Protein AF-A0A2X1UMA1-F1 (afdb_monomer)

Organism: NCBI:txid90245

Mean predicted aligned error: 5.53 Å

Structure (mmCIF, N/CA/C/O backbone):
data_AF-A0A2X1UMA1-F1
#
_entry.id   AF-A0A2X1UMA1-F1
#
loop_
_atom_site.group_PDB
_atom_site.id
_atom_site.type_symbol
_atom_site.label_atom_id
_atom_site.label_alt_id
_atom_site.label_comp_id
_atom_site.label_asym_id
_atom_site.label_entity_id
_atom_site.label_seq_id
_atom_site.pdbx_PDB_ins_code
_atom_site.Cartn_x
_atom_site.Cartn_y
_atom_site.Cartn_z
_atom_site.occupancy
_atom_site.B_iso_or_equiv
_atom_site.auth_seq_id
_atom_site.auth_comp_id
_atom_site.auth_asym_id
_atom_site.auth_atom_id
_atom_site.pdbx_PDB_model_num
ATOM 1 N N . MET A 1 1 ? -6.333 15.659 4.968 1.00 74.44 1 MET A N 1
ATOM 2 C CA . MET A 1 1 ? -5.662 15.404 6.262 1.00 74.44 1 MET A CA 1
ATOM 3 C C . MET A 1 1 ? -6.102 14.029 6.758 1.00 74.44 1 MET A C 1
ATOM 5 O O . MET A 1 1 ? -7.254 13.678 6.534 1.00 74.44 1 MET A O 1
ATOM 9 N N . GLN A 1 2 ? -5.210 13.233 7.354 1.00 89.38 2 GLN A N 1
ATOM 10 C CA . GLN A 1 2 ? -5.556 11.915 7.909 1.00 89.38 2 GLN A CA 1
ATOM 11 C C . GLN A 1 2 ? -6.101 12.115 9.327 1.00 89.38 2 GLN A C 1
ATOM 13 O O . GLN A 1 2 ? -5.318 12.422 10.225 1.00 89.38 2 GLN A O 1
ATOM 18 N N . THR A 1 3 ? -7.418 12.012 9.514 1.00 96.19 3 THR A N 1
ATOM 19 C CA . THR A 1 3 ? -8.074 12.211 10.825 1.00 96.19 3 THR A CA 1
ATOM 20 C C . THR A 1 3 ? -8.758 10.946 11.332 1.00 96.19 3 THR A C 1
ATOM 22 O O . THR A 1 3 ? -8.831 10.731 12.538 1.00 96.19 3 THR A O 1
ATOM 25 N N . HIS A 1 4 ? -9.193 10.085 10.415 1.00 98.25 4 HIS A N 1
ATOM 26 C CA . HIS A 1 4 ? -9.912 8.856 10.708 1.00 98.25 4 HIS A CA 1
ATOM 27 C C . HIS A 1 4 ? -9.262 7.663 10.014 1.00 98.25 4 HIS A C 1
ATOM 29 O O . HIS A 1 4 ? -8.416 7.815 9.124 1.00 98.25 4 HIS A O 1
ATOM 35 N N . TYR A 1 5 ? -9.690 6.468 10.409 1.00 98.56 5 TYR A N 1
ATOM 36 C CA . TYR A 1 5 ? -9.342 5.228 9.743 1.00 98.56 5 TYR A CA 1
ATOM 37 C C . TYR A 1 5 ? -10.480 4.205 9.767 1.00 98.56 5 TYR A C 1
ATOM 39 O O . TYR A 1 5 ? -11.350 4.246 10.632 1.00 98.56 5 TYR A O 1
ATOM 47 N N . PHE A 1 6 ? -10.435 3.248 8.845 1.00 98.44 6 PHE A N 1
ATOM 48 C CA . PHE A 1 6 ? -11.096 1.950 9.000 1.00 98.44 6 PHE A CA 1
ATOM 49 C C . PHE A 1 6 ? -10.118 0.833 8.628 1.00 98.44 6 PHE A C 1
ATOM 51 O O . PHE A 1 6 ? -9.078 1.075 8.007 1.00 98.44 6 PHE A O 1
ATOM 58 N N . GLU A 1 7 ? -10.446 -0.397 9.004 1.00 98.12 7 GLU A N 1
ATOM 59 C CA . GLU A 1 7 ? -9.683 -1.593 8.662 1.00 98.12 7 GLU A CA 1
ATOM 60 C C . GLU A 1 7 ? -10.485 -2.513 7.748 1.00 98.12 7 GLU A C 1
ATOM 62 O O . GLU A 1 7 ? -11.671 -2.742 7.969 1.00 98.12 7 GLU A O 1
ATOM 67 N N . ILE A 1 8 ? -9.806 -3.082 6.760 1.00 97.81 8 ILE A N 1
ATOM 68 C CA . ILE A 1 8 ? -10.260 -4.238 5.995 1.00 97.81 8 ILE A CA 1
ATOM 69 C C . ILE A 1 8 ? -9.515 -5.444 6.551 1.00 97.81 8 ILE A C 1
ATOM 71 O O . ILE A 1 8 ? -8.281 -5.450 6.581 1.00 97.81 8 ILE A O 1
ATOM 75 N N . LYS A 1 9 ? -10.255 -6.452 7.005 1.00 96.69 9 LYS A N 1
ATOM 76 C CA . LYS A 1 9 ? -9.715 -7.681 7.588 1.00 96.69 9 LYS A CA 1
ATOM 77 C C . LYS A 1 9 ? -10.105 -8.863 6.719 1.00 96.69 9 LYS A C 1
ATOM 79 O O . LYS A 1 9 ? -11.287 -9.077 6.475 1.00 96.69 9 LYS A O 1
ATOM 84 N N . ALA A 1 10 ? -9.118 -9.627 6.273 1.00 93.50 10 ALA A N 1
ATOM 85 C CA . ALA A 1 10 ? -9.348 -10.872 5.564 1.00 93.50 10 ALA A CA 1
ATOM 86 C C . ALA A 1 10 ? -10.126 -11.846 6.453 1.00 93.50 10 ALA A C 1
ATOM 88 O O . ALA A 1 10 ? -9.734 -12.072 7.601 1.00 93.50 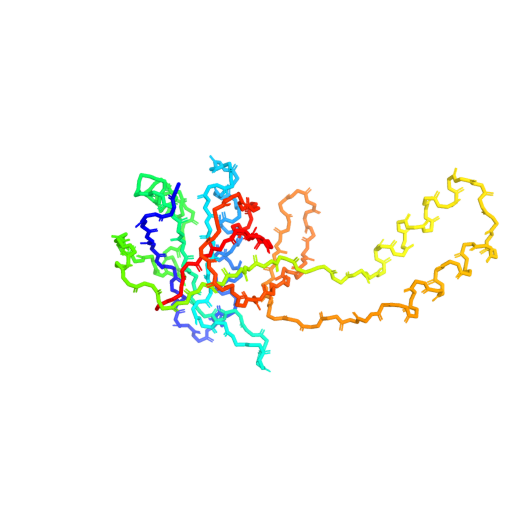10 ALA A O 1
ATOM 89 N N . ILE A 1 11 ? -11.199 -12.430 5.919 1.00 87.19 11 ILE A N 1
ATOM 90 C CA . ILE A 1 11 ? -11.897 -13.528 6.586 1.00 87.19 11 ILE A CA 1
ATOM 91 C C . ILE A 1 11 ? -11.028 -14.781 6.406 1.00 87.19 11 ILE A C 1
ATOM 93 O O . ILE A 1 11 ? -10.686 -15.114 5.270 1.00 87.19 11 ILE A O 1
ATOM 97 N N . PRO A 1 12 ? -10.599 -15.461 7.486 1.00 75.75 12 PRO A N 1
ATOM 98 C CA . PRO A 1 12 ? -9.899 -16.731 7.356 1.00 75.75 12 PRO A CA 1
ATOM 99 C C . PRO A 1 12 ? -10.814 -17.757 6.681 1.00 75.75 12 PRO A C 1
ATOM 101 O O . PRO A 1 12 ? -11.904 -18.026 7.179 1.00 75.75 12 PRO A O 1
ATOM 104 N N . HIS A 1 13 ? -10.367 -18.324 5.564 1.00 75.56 13 HIS A N 1
ATOM 105 C CA . HIS A 1 13 ? -11.071 -19.380 4.844 1.00 75.56 13 HIS A CA 1
ATOM 106 C C . HIS A 1 13 ? -10.075 -20.493 4.505 1.00 75.56 13 HIS A C 1
ATOM 108 O O . HIS A 1 13 ? -8.916 -20.201 4.205 1.00 75.56 13 HIS A O 1
ATOM 114 N N . GLU A 1 14 ? -10.503 -21.756 4.542 1.00 74.50 14 GLU A N 1
ATOM 115 C CA . GLU A 1 14 ? -9.620 -22.894 4.234 1.00 74.50 14 GLU A CA 1
ATOM 116 C C . GLU A 1 14 ? -9.146 -22.864 2.773 1.00 74.50 14 GLU A C 1
ATOM 118 O O . GLU A 1 14 ? -7.984 -23.132 2.478 1.00 74.50 14 GLU A O 1
ATOM 123 N N . GLU A 1 15 ? -10.032 -22.454 1.865 1.00 78.94 15 GLU A N 1
ATOM 124 C CA . GLU A 1 15 ? -9.756 -22.402 0.424 1.00 78.94 15 GLU A CA 1
ATOM 125 C C . GLU A 1 15 ? -9.033 -21.125 -0.035 1.00 78.94 15 GLU A C 1
ATOM 127 O O . GLU A 1 15 ? -8.424 -21.112 -1.108 1.00 78.94 15 GLU A O 1
ATOM 132 N N . LEU A 1 16 ? -9.084 -20.040 0.752 1.00 81.44 16 LEU A N 1
ATOM 133 C CA . LEU A 1 16 ? -8.563 -18.735 0.344 1.00 81.44 16 LEU A CA 1
ATOM 134 C C . LEU A 1 16 ? -7.565 -18.182 1.373 1.00 81.44 16 LEU A C 1
ATOM 136 O O . LEU A 1 16 ? -7.962 -17.677 2.426 1.00 81.44 16 LEU A O 1
ATOM 140 N N . PRO A 1 17 ? -6.250 -18.214 1.079 1.00 88.94 17 PRO A N 1
ATOM 141 C CA . PRO A 1 17 ? -5.252 -17.719 2.014 1.00 88.94 17 PRO A CA 1
ATOM 142 C C . PRO A 1 17 ? -5.374 -16.201 2.193 1.00 88.94 17 PRO A C 1
ATOM 144 O O . PRO A 1 17 ? -5.664 -15.462 1.250 1.00 88.94 17 PRO A O 1
ATOM 147 N N . GLN A 1 18 ? -5.044 -15.704 3.389 1.00 90.62 18 GLN A N 1
ATOM 148 C CA . GLN A 1 18 ? -5.121 -14.271 3.717 1.00 90.62 18 GLN A CA 1
ATOM 149 C C . GLN A 1 18 ? -4.351 -13.376 2.732 1.00 90.62 18 GLN A C 1
ATOM 151 O O . GLN A 1 18 ? -4.781 -12.266 2.438 1.00 90.62 18 GLN A O 1
ATOM 156 N N . SER A 1 19 ? -3.227 -13.847 2.185 1.00 91.31 19 SER A N 1
ATOM 157 C CA . SER A 1 19 ? -2.450 -13.105 1.183 1.00 91.31 19 SER A CA 1
ATOM 158 C C . SER A 1 19 ? -3.206 -12.904 -0.138 1.00 91.31 19 SER A C 1
ATOM 160 O O . SER A 1 19 ? -3.031 -11.870 -0.791 1.00 91.31 19 SER A O 1
ATOM 162 N N . ALA A 1 20 ? -4.061 -13.857 -0.523 1.00 92.50 20 ALA A N 1
ATOM 163 C CA . ALA A 1 20 ? -4.935 -13.734 -1.684 1.00 92.50 20 ALA A CA 1
ATOM 164 C C . ALA A 1 20 ? -6.043 -12.712 -1.413 1.00 92.50 20 ALA A C 1
ATOM 166 O O . ALA A 1 20 ? -6.233 -11.808 -2.223 1.00 92.50 20 ALA A O 1
ATOM 167 N N . VAL A 1 21 ? -6.677 -12.769 -0.237 1.00 93.62 21 VAL A N 1
ATOM 168 C CA . VAL A 1 21 ? -7.672 -11.769 0.182 1.00 93.62 21 VAL A CA 1
ATOM 169 C C . VAL A 1 21 ? -7.080 -10.360 0.211 1.00 93.62 21 VAL A C 1
ATOM 171 O O . VAL A 1 21 ? -7.646 -9.439 -0.370 1.00 93.62 21 VAL A O 1
ATOM 174 N N . THR A 1 22 ? -5.904 -10.180 0.814 1.00 95.19 22 THR A N 1
ATOM 175 C CA . THR A 1 22 ? -5.206 -8.885 0.838 1.00 95.19 22 THR A CA 1
ATOM 176 C C . THR A 1 22 ? -4.883 -8.389 -0.573 1.00 95.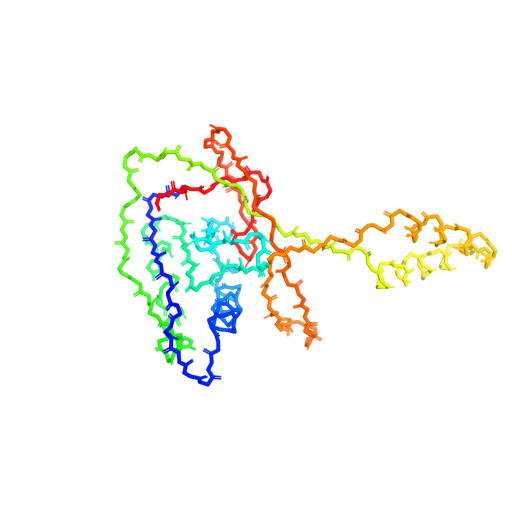19 22 THR A C 1
ATOM 178 O O . THR A 1 22 ? -4.946 -7.189 -0.835 1.00 95.19 22 THR A O 1
ATOM 181 N N . SER A 1 23 ? -4.574 -9.297 -1.504 1.00 95.56 23 SER A N 1
ATOM 182 C CA . SER A 1 23 ? -4.352 -8.947 -2.910 1.00 95.56 23 SER A CA 1
ATOM 183 C C . SER A 1 23 ? -5.637 -8.476 -3.602 1.00 95.56 23 SER A C 1
ATOM 185 O O . SER A 1 23 ? -5.607 -7.451 -4.282 1.00 95.56 23 SER A O 1
ATOM 187 N N . LEU A 1 24 ? -6.764 -9.163 -3.382 1.00 95.06 24 LEU A N 1
ATOM 188 C CA . LEU A 1 24 ? -8.082 -8.765 -3.894 1.00 95.06 24 LEU A CA 1
ATOM 189 C C . LEU A 1 24 ? -8.537 -7.424 -3.303 1.00 95.06 24 LEU A C 1
ATOM 191 O O . LEU A 1 24 ? -8.895 -6.509 -4.038 1.00 95.06 24 LEU A O 1
ATOM 195 N N . ALA A 1 25 ? -8.420 -7.252 -1.987 1.00 96.12 25 ALA A N 1
ATOM 196 C CA . ALA A 1 25 ? -8.751 -5.998 -1.321 1.00 96.12 25 ALA A CA 1
ATOM 197 C C . ALA A 1 25 ? -7.893 -4.827 -1.833 1.00 96.12 25 ALA A C 1
ATOM 199 O O . ALA A 1 25 ? -8.415 -3.736 -2.052 1.00 96.12 25 ALA A O 1
ATOM 200 N N . LEU A 1 26 ? -6.592 -5.036 -2.081 1.00 96.88 26 LEU A N 1
ATOM 201 C CA . LEU A 1 26 ? -5.734 -4.012 -2.690 1.00 96.88 26 LEU A CA 1
ATOM 202 C C . LEU A 1 26 ? -6.114 -3.689 -4.138 1.00 96.88 26 LEU A C 1
ATOM 204 O O . LEU A 1 26 ? -5.961 -2.541 -4.555 1.00 96.88 26 LEU A O 1
ATOM 208 N N . GLN A 1 27 ? -6.579 -4.674 -4.905 1.00 95.75 27 GLN A N 1
ATOM 209 C CA . GLN A 1 27 ? -7.074 -4.469 -6.265 1.00 95.75 27 GLN A CA 1
ATOM 210 C C . GLN A 1 27 ? -8.325 -3.579 -6.265 1.00 95.75 27 GLN A C 1
ATOM 212 O O . GLN A 1 27 ? -8.395 -2.612 -7.028 1.00 95.75 27 GLN A O 1
ATOM 217 N N . ASP A 1 28 ? -9.277 -3.872 -5.383 1.00 96.19 28 ASP A N 1
ATOM 218 C CA . ASP A 1 28 ? -10.501 -3.088 -5.245 1.00 96.19 28 ASP A CA 1
ATOM 219 C C . ASP A 1 28 ? -10.222 -1.688 -4.725 1.00 96.19 28 ASP A C 1
ATOM 221 O O . ASP A 1 28 ? -10.675 -0.713 -5.329 1.00 96.19 28 ASP A O 1
ATOM 225 N N . LEU A 1 29 ? -9.393 -1.571 -3.685 1.00 97.12 29 LEU A N 1
ATOM 226 C CA . LEU A 1 29 ? -8.909 -0.283 -3.207 1.00 97.12 29 LEU A CA 1
ATOM 227 C C . LEU A 1 29 ? -8.276 0.503 -4.347 1.00 97.12 29 LEU A C 1
ATOM 229 O O . LEU A 1 29 ? -8.681 1.632 -4.580 1.00 97.12 29 LEU A O 1
ATOM 233 N N . HIS A 1 30 ? -7.359 -0.083 -5.118 1.00 95.69 30 HIS A N 1
ATOM 234 C CA . HIS A 1 30 ? -6.739 0.615 -6.241 1.00 95.69 30 HIS A CA 1
ATOM 235 C C . HIS A 1 30 ? -7.769 1.215 -7.205 1.00 95.69 30 HIS A C 1
ATOM 237 O O . HIS A 1 30 ? -7.615 2.363 -7.613 1.00 95.69 30 HIS A O 1
ATOM 243 N N . SER A 1 31 ? -8.828 0.468 -7.527 1.00 94.81 31 SER A N 1
ATOM 244 C CA . SER A 1 31 ? -9.892 0.951 -8.412 1.00 94.81 31 SER A CA 1
ATOM 245 C C . SER A 1 31 ? -10.773 2.046 -7.803 1.00 94.81 31 SER A C 1
ATOM 247 O O . SER A 1 31 ? -11.329 2.843 -8.543 1.00 94.81 31 SER A O 1
ATOM 249 N N . VAL A 1 32 ? -10.911 2.092 -6.476 1.00 96.25 32 VAL A N 1
ATOM 250 C CA . VAL A 1 32 ? -11.709 3.107 -5.772 1.00 96.25 32 VAL A CA 1
ATOM 251 C C . VAL A 1 32 ? -10.883 4.362 -5.489 1.00 96.25 32 VAL A C 1
ATOM 253 O O . VAL A 1 32 ? -11.377 5.478 -5.621 1.00 96.25 32 VAL A O 1
ATOM 256 N N . LEU A 1 33 ? -9.614 4.197 -5.110 1.00 95.94 33 LEU A N 1
ATOM 257 C CA . LEU A 1 33 ? -8.725 5.277 -4.679 1.00 95.94 33 LEU A CA 1
ATOM 258 C C . LEU A 1 33 ? -8.338 6.243 -5.808 1.00 95.94 33 LEU A C 1
ATOM 260 O O . LEU A 1 33 ? -7.873 7.346 -5.514 1.00 95.94 33 LEU A O 1
ATOM 264 N N . THR A 1 34 ? -8.531 5.869 -7.077 1.00 92.44 34 THR A N 1
ATOM 265 C CA . THR A 1 34 ? -8.325 6.771 -8.224 1.00 92.44 34 THR A CA 1
ATOM 266 C C . THR A 1 34 ? -9.195 8.020 -8.161 1.00 92.44 34 THR A C 1
ATOM 268 O O . THR A 1 34 ? -8.779 9.054 -8.670 1.00 92.44 34 THR A O 1
ATOM 271 N N . ASP A 1 35 ? -10.343 7.946 -7.488 1.00 92.06 35 ASP A N 1
ATOM 272 C CA . ASP A 1 35 ? -11.332 9.027 -7.439 1.00 92.06 35 ASP A CA 1
ATOM 273 C C . ASP A 1 35 ? -11.065 10.038 -6.309 1.00 92.06 35 ASP A C 1
ATOM 275 O O . ASP A 1 35 ? -11.834 10.976 -6.121 1.00 92.06 35 ASP A O 1
ATOM 279 N N . PHE A 1 36 ? -10.009 9.831 -5.513 1.00 92.44 36 PHE A N 1
ATOM 280 C CA . PHE A 1 36 ? -9.752 10.585 -4.278 1.00 92.44 36 PHE A CA 1
ATOM 281 C C . PHE A 1 36 ? -8.416 11.346 -4.290 1.00 92.44 36 PHE A C 1
ATOM 283 O O . PHE A 1 36 ? -7.891 11.696 -3.229 1.00 92.44 36 PHE A O 1
ATOM 290 N N . ASP A 1 37 ? -7.847 11.592 -5.474 1.00 91.25 37 ASP A N 1
ATOM 291 C CA . ASP A 1 37 ? -6.687 12.469 -5.717 1.00 91.25 37 ASP A CA 1
ATOM 292 C C . ASP A 1 37 ? -5.476 12.222 -4.800 1.00 91.25 37 ASP A C 1
ATOM 294 O O . ASP A 1 37 ? -4.777 13.148 -4.386 1.00 91.25 37 ASP A O 1
ATOM 298 N N . GLY A 1 38 ? -5.234 10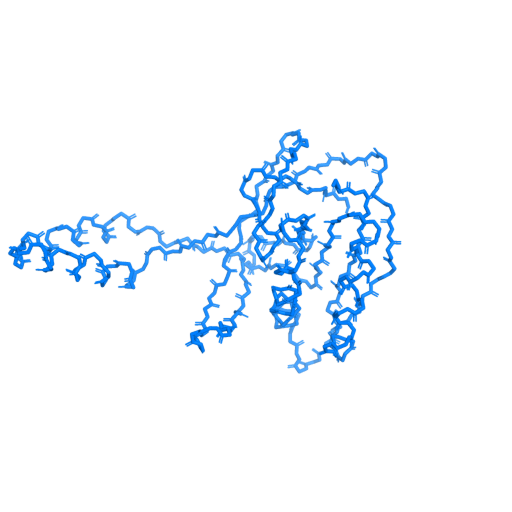.965 -4.420 1.00 93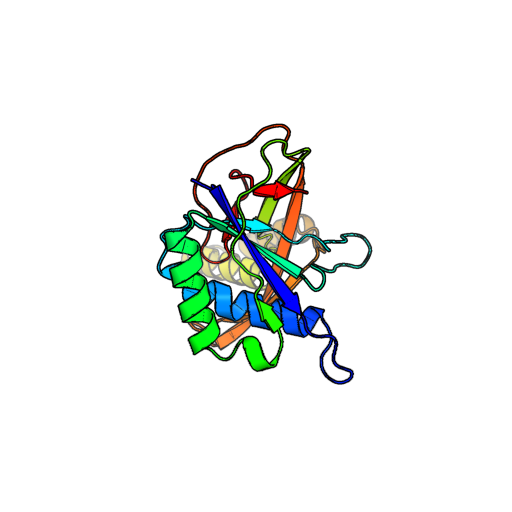.81 38 GLY A N 1
ATOM 299 C CA . GLY A 1 38 ? -4.108 10.613 -3.553 1.00 93.81 38 GLY A CA 1
ATOM 300 C C . GLY A 1 38 ? -4.241 11.090 -2.103 1.00 93.81 38 GLY A C 1
ATOM 301 O O . GLY A 1 38 ? -3.251 11.119 -1.378 1.00 93.81 38 GLY A O 1
ATOM 302 N N . LYS A 1 39 ? -5.441 11.448 -1.635 1.00 95.31 39 LYS A N 1
ATOM 303 C CA . LYS A 1 39 ? -5.683 11.896 -0.248 1.00 95.31 39 LYS A CA 1
ATOM 304 C C . LYS A 1 39 ? -5.810 10.749 0.762 1.00 95.31 39 LYS A C 1
ATOM 306 O O . LYS A 1 39 ? -6.081 11.001 1.935 1.00 95.31 39 LYS A O 1
ATOM 311 N N . VAL A 1 40 ? -5.622 9.509 0.315 1.00 97.81 40 VAL A N 1
ATOM 312 C CA . VAL A 1 40 ? -5.878 8.295 1.096 1.00 97.81 40 VAL A CA 1
ATOM 313 C C . VAL A 1 40 ? -4.588 7.511 1.277 1.00 97.81 40 VAL A C 1
ATOM 315 O O . VAL A 1 40 ? -3.993 7.056 0.301 1.00 97.81 40 VAL A O 1
ATOM 318 N N . GLY A 1 41 ? -4.170 7.340 2.529 1.00 97.94 41 GLY A N 1
ATOM 319 C CA . GLY A 1 41 ? -3.001 6.539 2.886 1.00 97.94 41 GLY A CA 1
ATOM 320 C C . GLY A 1 41 ? -3.393 5.133 3.321 1.00 97.94 41 GLY A C 1
ATOM 321 O O . GLY A 1 41 ? -4.402 4.959 4.003 1.00 97.94 41 GLY A O 1
ATOM 322 N N . LEU A 1 42 ? -2.587 4.134 2.963 1.00 98.31 42 LEU A N 1
ATOM 323 C CA . LEU A 1 42 ? -2.737 2.762 3.447 1.00 98.31 42 LEU A CA 1
ATOM 324 C C . LEU A 1 42 ? -1.601 2.374 4.396 1.00 98.31 42 LEU A C 1
ATOM 326 O O . LEU A 1 42 ? -0.438 2.722 4.174 1.00 98.31 42 LEU A O 1
ATOM 330 N N . SER A 1 43 ? -1.928 1.580 5.415 1.00 97.94 43 SER A N 1
ATOM 331 C CA . SER A 1 43 ? -0.952 0.810 6.187 1.00 97.94 43 SER A CA 1
ATOM 332 C C . SER A 1 43 ? -1.318 -0.670 6.254 1.00 97.94 43 SER A C 1
ATOM 334 O O . SER A 1 43 ? -2.436 -1.082 5.938 1.00 97.94 43 SER A O 1
ATOM 336 N N . PHE A 1 44 ? -0.337 -1.470 6.666 1.00 97.75 44 PHE A N 1
ATOM 337 C CA . PHE A 1 44 ? -0.427 -2.923 6.751 1.00 97.75 44 PHE A CA 1
ATOM 338 C C . PHE A 1 44 ? -0.024 -3.344 8.172 1.00 97.75 44 PHE A C 1
ATOM 340 O O . PHE A 1 44 ? 1.163 -3.587 8.415 1.00 97.75 44 PHE A O 1
ATOM 347 N N . PRO A 1 45 ? -0.967 -3.373 9.136 1.00 96.44 45 PRO A N 1
ATOM 348 C CA . PRO A 1 45 ? -0.660 -3.643 10.546 1.00 96.44 45 PRO A CA 1
ATOM 349 C C . PRO A 1 45 ? 0.077 -4.970 10.771 1.00 96.44 45 PRO A C 1
ATOM 351 O O . PRO A 1 45 ? 0.964 -5.069 11.614 1.00 96.44 45 PRO A O 1
ATOM 354 N N . ASP A 1 46 ? -0.233 -5.977 9.953 1.00 95.94 46 ASP A N 1
ATOM 355 C CA . ASP A 1 46 ? 0.335 -7.325 10.043 1.00 95.94 46 ASP A CA 1
ATOM 356 C C . ASP A 1 46 ? 1.564 -7.533 9.138 1.00 95.94 46 ASP A C 1
ATOM 358 O O . ASP A 1 46 ? 1.988 -8.666 8.892 1.00 95.94 46 ASP A O 1
ATOM 362 N N . TYR A 1 47 ? 2.163 -6.446 8.641 1.00 96.88 47 TYR A N 1
ATOM 363 C CA . TYR A 1 47 ? 3.336 -6.494 7.774 1.00 96.88 47 TYR A CA 1
ATOM 364 C C . TYR A 1 47 ? 4.524 -7.160 8.478 1.00 96.88 47 TYR A C 1
ATOM 366 O O . TYR A 1 47 ? 5.053 -6.654 9.477 1.00 96.88 47 TYR A O 1
ATOM 374 N N . LYS A 1 48 ? 5.017 -8.257 7.893 1.00 94.69 48 LYS A N 1
ATOM 375 C CA . LYS A 1 48 ? 6.198 -8.988 8.368 1.00 94.69 48 LYS A CA 1
ATOM 376 C C . LYS A 1 48 ? 7.148 -9.238 7.206 1.00 94.69 48 LYS A C 1
ATOM 378 O O . LYS A 1 48 ? 6.893 -10.058 6.325 1.00 94.69 48 LYS A O 1
ATOM 383 N N . LYS A 1 49 ? 8.289 -8.542 7.234 1.00 93.12 49 LYS A N 1
ATOM 384 C CA . LYS A 1 49 ? 9.321 -8.654 6.195 1.00 93.12 49 LYS A CA 1
ATOM 385 C C . LYS A 1 49 ? 9.950 -10.048 6.168 1.00 93.12 49 LYS A C 1
ATOM 387 O O . LYS A 1 49 ? 10.252 -10.531 5.093 1.00 93.12 49 LYS A O 1
ATOM 392 N N . GLN A 1 50 ? 10.117 -10.699 7.317 1.00 91.31 50 GLN A N 1
ATOM 393 C CA . GLN A 1 50 ? 10.808 -11.988 7.454 1.00 91.31 50 GLN A CA 1
ATOM 394 C C . GLN A 1 50 ? 10.110 -13.116 6.684 1.00 91.31 50 GLN A C 1
ATOM 396 O O . GLN A 1 50 ? 10.777 -13.942 6.078 1.00 91.31 50 GLN A O 1
ATOM 401 N N . ILE A 1 51 ? 8.775 -13.106 6.671 1.00 91.31 51 ILE A N 1
ATOM 402 C CA . ILE A 1 51 ? 7.941 -14.101 5.979 1.00 91.31 51 ILE A CA 1
ATOM 403 C C . ILE A 1 51 ? 7.297 -13.537 4.701 1.00 91.31 51 ILE A C 1
ATOM 405 O O . ILE A 1 51 ? 6.365 -14.121 4.165 1.00 91.31 51 ILE A O 1
ATOM 409 N N . MET A 1 52 ? 7.772 -12.376 4.230 1.00 92.69 52 MET A N 1
ATOM 410 C CA . MET A 1 52 ? 7.334 -11.726 2.988 1.00 92.69 52 MET A CA 1
ATOM 411 C C . MET A 1 52 ? 5.818 -11.506 2.866 1.00 92.69 52 MET A C 1
ATOM 413 O O . MET A 1 52 ? 5.263 -11.599 1.774 1.00 92.69 52 MET A O 1
ATOM 417 N N . THR A 1 53 ? 5.147 -11.147 3.965 1.00 94.50 53 THR A N 1
ATOM 418 C CA . THR A 1 53 ? 3.692 -10.929 3.972 1.00 94.50 53 THR A CA 1
ATOM 419 C C . THR A 1 53 ? 3.313 -9.491 4.313 1.00 94.50 53 THR A C 1
ATOM 421 O O . THR A 1 53 ? 3.924 -8.853 5.177 1.00 94.50 53 THR A O 1
ATOM 424 N N . LEU A 1 54 ? 2.283 -8.989 3.628 1.00 96.25 54 LEU A N 1
ATOM 425 C CA . LEU A 1 54 ? 1.553 -7.779 4.019 1.00 96.25 54 LEU A CA 1
ATOM 426 C C . LEU A 1 54 ? 0.588 -8.062 5.184 1.00 96.25 54 LEU A C 1
ATOM 428 O O . LEU A 1 54 ? 0.142 -7.133 5.851 1.00 96.25 54 LEU A O 1
ATOM 432 N N . GLY A 1 55 ? 0.312 -9.344 5.441 1.00 94.69 55 GLY A N 1
ATOM 433 C CA . GLY A 1 55 ? -0.639 -9.815 6.435 1.00 94.69 55 GLY A CA 1
ATOM 434 C C . GLY A 1 55 ? -2.087 -9.761 5.950 1.00 94.69 55 GLY A C 1
ATOM 435 O O . GLY A 1 55 ? -2.341 -9.546 4.765 1.00 94.69 55 GLY A O 1
ATOM 436 N N . GLY A 1 56 ? -3.031 -10.004 6.861 1.00 95.31 56 GLY A N 1
ATOM 437 C CA . GLY A 1 56 ? -4.466 -10.102 6.565 1.00 95.31 56 GLY A CA 1
ATOM 438 C C . GLY A 1 56 ? -5.254 -8.820 6.831 1.00 95.31 56 GLY A C 1
ATOM 439 O O . GLY A 1 56 ? -6.480 -8.852 6.811 1.00 95.31 56 GLY A O 1
ATOM 440 N N . ARG A 1 57 ? -4.580 -7.704 7.133 1.00 96.56 57 ARG A N 1
ATOM 441 C CA . ARG A 1 57 ? -5.226 -6.430 7.461 1.00 96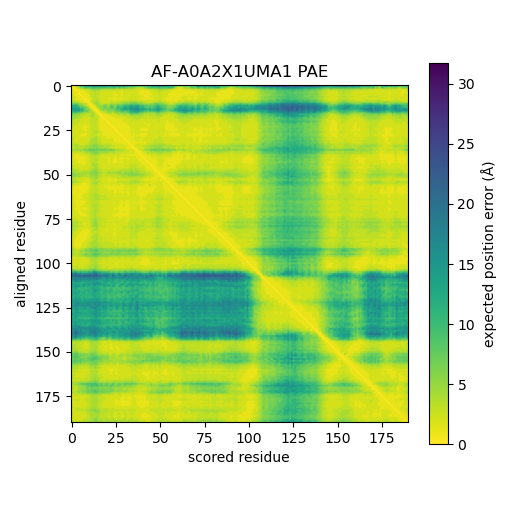.56 57 ARG A CA 1
ATOM 442 C C . ARG A 1 57 ? -4.651 -5.284 6.648 1.00 96.56 57 ARG A C 1
ATOM 444 O O . ARG A 1 57 ? -3.434 -5.121 6.568 1.00 96.56 57 ARG A O 1
ATOM 451 N N . ILE A 1 58 ? -5.544 -4.461 6.110 1.00 98.25 58 ILE A N 1
ATOM 452 C CA . ILE A 1 58 ? -5.228 -3.184 5.470 1.00 98.25 58 ILE A CA 1
ATOM 453 C C . ILE A 1 58 ? -5.958 -2.097 6.248 1.00 98.25 58 ILE A C 1
ATOM 455 O O . ILE A 1 58 ? -7.156 -2.213 6.490 1.00 98.25 58 ILE A O 1
ATOM 459 N N . ARG A 1 59 ? -5.252 -1.036 6.633 1.00 98.31 59 ARG A N 1
ATOM 460 C CA . ARG A 1 59 ? -5.848 0.125 7.298 1.00 98.31 59 ARG A CA 1
ATOM 461 C C . ARG A 1 59 ? -5.842 1.312 6.343 1.00 98.31 59 ARG A C 1
ATOM 463 O O . ARG A 1 59 ? -4.798 1.634 5.780 1.00 98.31 59 ARG A O 1
ATOM 470 N N . CYS A 1 60 ? -6.995 1.944 6.160 1.00 98.31 60 CYS A N 1
ATOM 471 C CA . CYS A 1 60 ? -7.178 3.106 5.290 1.00 98.31 60 CYS A CA 1
ATOM 472 C C . CYS A 1 60 ? -7.276 4.373 6.137 1.00 98.31 60 CYS A C 1
ATOM 474 O O . CYS A 1 60 ? -8.047 4.385 7.089 1.00 98.31 60 CYS A O 1
ATOM 476 N N . PHE A 1 61 ? -6.549 5.432 5.775 1.00 98.31 61 PHE A N 1
ATOM 477 C CA . PHE A 1 61 ? -6.533 6.716 6.481 1.00 98.31 61 PHE A CA 1
ATOM 478 C C . PHE A 1 61 ? -6.943 7.867 5.563 1.00 98.31 61 PHE A C 1
ATOM 480 O O . PHE A 1 61 ? -6.312 8.080 4.525 1.00 98.31 61 PHE A O 1
ATOM 487 N N . ALA A 1 62 ? -7.950 8.641 5.973 1.00 97.44 62 ALA A N 1
ATOM 488 C CA . ALA A 1 62 ? -8.384 9.873 5.306 1.00 97.44 62 ALA A CA 1
ATOM 489 C C . ALA A 1 62 ? -9.270 10.720 6.252 1.00 97.44 62 ALA A C 1
ATOM 491 O O . ALA A 1 62 ? -9.217 10.538 7.472 1.00 97.44 62 ALA A O 1
ATOM 492 N N . SER A 1 63 ? -10.047 11.667 5.709 1.00 97.25 63 SER A N 1
ATOM 493 C CA . SER A 1 63 ? -11.152 12.296 6.452 1.00 97.25 63 SER A CA 1
ATOM 494 C C . SER A 1 63 ? -12.321 11.320 6.608 1.00 97.25 63 SER A C 1
ATOM 496 O O . SER A 1 63 ? -12.397 10.336 5.869 1.00 97.25 63 SER A O 1
ATOM 498 N N . PHE A 1 64 ? -13.237 11.591 7.538 1.00 97.62 64 PHE A N 1
ATOM 499 C CA . PHE A 1 64 ? -14.413 10.747 7.758 1.00 97.62 64 PHE A CA 1
ATOM 500 C C . PHE A 1 64 ? -15.247 10.584 6.476 1.00 97.62 64 PHE A C 1
ATOM 502 O O . PHE A 1 64 ? -15.507 9.465 6.046 1.00 97.62 64 PHE A O 1
ATOM 509 N N . GLU A 1 65 ? -15.562 11.693 5.809 1.00 96.69 65 GLU A N 1
ATOM 510 C CA . GLU A 1 65 ? -16.395 11.746 4.599 1.00 96.69 65 GLU A CA 1
ATOM 511 C C . GLU A 1 65 ? -15.735 10.989 3.441 1.00 96.69 65 GLU A C 1
ATOM 513 O O . GLU A 1 65 ? -16.377 10.255 2.689 1.00 96.69 65 GLU A O 1
ATOM 518 N N . THR A 1 66 ? -14.411 11.125 3.325 1.00 97.19 66 THR A N 1
ATOM 519 C CA . THR A 1 66 ? -13.624 10.396 2.326 1.00 97.19 66 THR A CA 1
ATOM 520 C C . THR A 1 66 ? -13.705 8.890 2.576 1.00 97.19 66 THR A C 1
ATOM 522 O O . THR A 1 66 ? -13.920 8.113 1.647 1.00 97.19 66 THR A O 1
ATOM 525 N N . LEU A 1 67 ? -13.541 8.464 3.831 1.00 98.06 67 LEU A N 1
ATOM 526 C CA . LEU A 1 67 ? -13.597 7.053 4.204 1.00 98.06 67 LEU A CA 1
ATOM 527 C C . LEU A 1 67 ? -14.996 6.457 4.041 1.00 98.06 67 LEU A C 1
ATOM 529 O O . LEU A 1 67 ? -15.103 5.306 3.623 1.00 98.06 67 LEU A O 1
ATOM 533 N N . GLU A 1 68 ? -16.048 7.220 4.320 1.00 97.62 68 GLU A N 1
ATOM 534 C CA . GLU A 1 68 ? -17.430 6.796 4.099 1.00 97.62 68 GLU A CA 1
ATOM 535 C C . GLU A 1 68 ? -17.693 6.534 2.611 1.00 97.62 68 GLU A C 1
ATOM 537 O O . GLU A 1 68 ? -18.150 5.449 2.242 1.00 97.62 68 GLU A O 1
ATOM 542 N N . GLY A 1 69 ? -17.286 7.462 1.737 1.00 97.31 69 GLY A N 1
ATOM 543 C CA . GLY A 1 69 ? -17.391 7.286 0.287 1.00 97.31 69 GLY A CA 1
ATOM 544 C C . GLY A 1 69 ? -16.604 6.077 -0.234 1.00 97.31 69 GLY A C 1
ATOM 545 O O . GLY A 1 69 ? -17.100 5.325 -1.075 1.00 97.31 69 GLY A O 1
ATOM 546 N N . ILE A 1 70 ? -15.394 5.843 0.288 1.00 97.62 70 ILE A N 1
ATOM 547 C CA . ILE A 1 70 ? -14.595 4.655 -0.058 1.00 97.62 70 ILE A CA 1
ATOM 548 C C . ILE A 1 70 ? -15.300 3.383 0.407 1.00 97.62 70 ILE A C 1
ATOM 550 O O . ILE A 1 70 ? -15.419 2.440 -0.373 1.00 97.62 70 ILE A O 1
ATOM 554 N N . LYS A 1 71 ? -15.785 3.353 1.654 1.00 97.44 71 LYS A N 1
ATOM 555 C CA . LYS A 1 71 ? -16.481 2.195 2.219 1.00 97.44 71 LYS A CA 1
ATOM 556 C C . LYS A 1 71 ? -17.692 1.827 1.363 1.00 97.44 71 LYS A C 1
ATOM 558 O O . LYS A 1 71 ? -17.789 0.679 0.952 1.00 97.44 71 LYS A O 1
ATOM 563 N N . LEU A 1 72 ? -18.548 2.787 1.005 1.00 97.12 72 LEU A N 1
ATOM 564 C CA . LEU A 1 72 ? -19.708 2.549 0.134 1.00 97.12 72 LEU A CA 1
ATOM 565 C C . LEU A 1 72 ? -19.314 1.957 -1.228 1.00 97.12 72 LEU A C 1
ATOM 567 O O . LEU A 1 72 ? -19.906 0.973 -1.669 1.00 97.12 72 LEU A O 1
ATOM 571 N N . LYS A 1 73 ? -18.277 2.506 -1.874 1.00 97.69 73 LYS A N 1
ATOM 572 C CA . LYS A 1 73 ? -17.782 1.997 -3.164 1.00 97.69 73 LYS A CA 1
ATOM 573 C C . LYS A 1 73 ? -17.211 0.580 -3.064 1.00 97.69 73 LYS A C 1
ATOM 575 O O . LYS A 1 73 ? -17.426 -0.219 -3.970 1.00 97.69 73 LYS A O 1
ATOM 580 N N . LEU A 1 74 ? -16.500 0.261 -1.982 1.00 97.06 74 LEU A N 1
ATOM 581 C CA . LEU A 1 74 ? -15.978 -1.088 -1.738 1.00 97.06 74 LEU A CA 1
ATOM 582 C C . LEU A 1 74 ? -17.106 -2.093 -1.467 1.00 97.06 74 LEU A C 1
ATOM 584 O O . LEU A 1 74 ? -17.077 -3.198 -1.999 1.00 97.06 74 LEU A O 1
ATOM 588 N N . LEU A 1 75 ? -18.127 -1.704 -0.696 1.00 96.12 75 LEU A N 1
ATOM 589 C CA . LEU A 1 75 ? -19.312 -2.538 -0.463 1.00 96.12 75 LEU A CA 1
ATOM 590 C C . LEU A 1 75 ? -20.034 -2.849 -1.783 1.00 96.12 75 LEU A C 1
ATOM 592 O O . LEU A 1 75 ? -20.374 -4.001 -2.032 1.00 96.12 75 LEU A O 1
ATOM 596 N N . GLY A 1 76 ? -20.181 -1.856 -2.668 1.00 96.38 76 GLY A N 1
ATOM 597 C CA . GLY A 1 76 ? -20.750 -2.043 -4.010 1.00 96.38 76 GLY A CA 1
ATOM 598 C C . GLY A 1 76 ? -19.931 -2.955 -4.936 1.00 96.38 76 GLY A C 1
ATOM 599 O O . GLY A 1 76 ? -20.441 -3.387 -5.965 1.00 96.38 76 GLY A O 1
ATOM 600 N N . LYS A 1 77 ? -18.680 -3.269 -4.577 1.00 94.88 77 LYS A N 1
ATOM 601 C CA . LYS A 1 77 ? -17.817 -4.231 -5.281 1.00 94.88 77 LYS A CA 1
ATOM 602 C C . LYS A 1 77 ? -17.903 -5.657 -4.735 1.00 94.88 77 LYS A C 1
ATOM 604 O O . LYS A 1 77 ? -17.263 -6.537 -5.295 1.00 94.88 77 LYS A O 1
ATOM 609 N N . GLY A 1 78 ? -18.678 -5.894 -3.674 1.00 94.94 78 GLY A N 1
ATOM 610 C CA . GLY A 1 78 ? -18.822 -7.228 -3.082 1.00 94.94 78 GLY A CA 1
ATOM 611 C C . GLY A 1 78 ? -17.670 -7.630 -2.158 1.00 94.94 78 GLY A C 1
ATOM 612 O O . GLY A 1 78 ? -17.498 -8.804 -1.861 1.00 94.94 78 GLY A O 1
ATOM 613 N N . ILE A 1 79 ? -16.882 -6.677 -1.643 1.00 94.00 79 ILE A N 1
ATOM 614 C CA . ILE A 1 79 ? -15.742 -6.991 -0.759 1.00 94.00 79 ILE A CA 1
ATOM 615 C C . ILE A 1 79 ? -16.137 -7.781 0.506 1.00 94.00 79 ILE A C 1
ATOM 617 O O . ILE A 1 79 ? -15.307 -8.487 1.079 1.00 94.00 79 ILE A O 1
ATOM 621 N N . ASN A 1 80 ? -17.402 -7.681 0.932 1.00 93.38 80 ASN A N 1
ATOM 622 C CA . ASN A 1 80 ? -17.936 -8.406 2.089 1.00 93.38 80 ASN A CA 1
ATOM 623 C C . ASN A 1 80 ? -17.961 -9.924 1.900 1.00 93.38 80 ASN A C 1
ATOM 625 O O . ASN A 1 80 ? -18.025 -10.645 2.892 1.00 93.38 80 ASN A O 1
ATOM 629 N N . ASP A 1 81 ? -17.886 -10.403 0.657 1.00 92.25 81 ASP A N 1
ATOM 630 C CA . ASP A 1 81 ? -17.890 -11.833 0.351 1.00 92.25 81 ASP A CA 1
ATOM 631 C C . ASP A 1 81 ? -16.596 -12.515 0.829 1.00 92.25 81 ASP A C 1
ATOM 633 O O . ASP A 1 81 ? -16.551 -13.732 0.986 1.00 92.25 81 ASP A O 1
ATOM 637 N N . TYR A 1 82 ? -15.531 -11.741 1.076 1.00 92.81 82 TYR A N 1
ATOM 638 C CA . TYR A 1 82 ? -14.217 -12.274 1.450 1.00 92.81 82 TYR A CA 1
ATOM 639 C C . TYR A 1 82 ? -13.465 -11.467 2.524 1.00 92.81 82 TYR A C 1
ATOM 641 O O . TYR A 1 82 ? -12.423 -11.912 3.019 1.00 92.81 82 TYR A O 1
ATOM 649 N N . ALA A 1 83 ? -13.942 -10.280 2.906 1.00 95.25 83 ALA A N 1
ATOM 650 C CA . ALA A 1 83 ? -13.312 -9.446 3.925 1.00 95.25 83 ALA A CA 1
ATOM 651 C C . ALA A 1 83 ? -14.335 -8.665 4.761 1.00 95.25 83 ALA A C 1
ATOM 653 O O . ALA A 1 83 ? -15.423 -8.331 4.313 1.00 95.25 83 ALA A O 1
ATOM 654 N N . ILE A 1 84 ? -13.952 -8.312 5.986 1.00 96.19 84 ILE A N 1
ATOM 655 C CA . ILE A 1 84 ? -14.751 -7.487 6.897 1.00 96.19 84 ILE A CA 1
ATOM 656 C C . ILE A 1 84 ? -14.198 -6.064 6.884 1.00 96.19 84 ILE A C 1
ATOM 658 O O . ILE A 1 84 ? -13.015 -5.862 7.165 1.00 96.19 84 ILE A O 1
ATOM 662 N N . ILE A 1 85 ? -15.054 -5.072 6.625 1.00 97.50 85 ILE A N 1
ATOM 663 C CA . ILE A 1 85 ? -14.718 -3.654 6.805 1.00 97.50 85 ILE A CA 1
ATOM 664 C C . ILE A 1 85 ? -15.200 -3.191 8.182 1.00 97.50 85 ILE A C 1
ATOM 666 O O . ILE A 1 85 ? -16.390 -3.273 8.489 1.00 97.50 85 ILE A O 1
ATOM 670 N N . SER A 1 86 ? -14.300 -2.660 9.007 1.00 97.50 86 SER A N 1
ATOM 671 C CA . SER A 1 86 ? -14.654 -2.112 10.318 1.00 97.50 86 SER A CA 1
ATOM 672 C C . SER A 1 86 ? -15.506 -0.840 10.218 1.00 97.50 86 SER A C 1
ATOM 674 O O . SER A 1 86 ? -15.738 -0.264 9.147 1.00 97.50 86 SER A O 1
ATOM 676 N N . ASN A 1 87 ? -15.956 -0.351 11.371 1.00 97.81 87 ASN A N 1
ATOM 677 C CA . ASN A 1 87 ? -16.444 1.018 11.478 1.00 97.81 87 ASN A CA 1
ATOM 678 C C . ASN A 1 87 ? -15.299 2.018 11.271 1.00 97.81 87 ASN A C 1
ATOM 680 O O . ASN A 1 87 ? -14.118 1.657 11.338 1.00 97.81 87 ASN A O 1
ATOM 684 N N . ILE A 1 88 ? -15.675 3.258 10.966 1.00 98.50 88 ILE A N 1
ATOM 685 C CA . ILE A 1 88 ? -14.737 4.373 10.867 1.00 98.50 88 ILE A CA 1
ATOM 686 C C . ILE A 1 88 ? -14.480 4.880 12.284 1.00 98.50 88 ILE A C 1
ATOM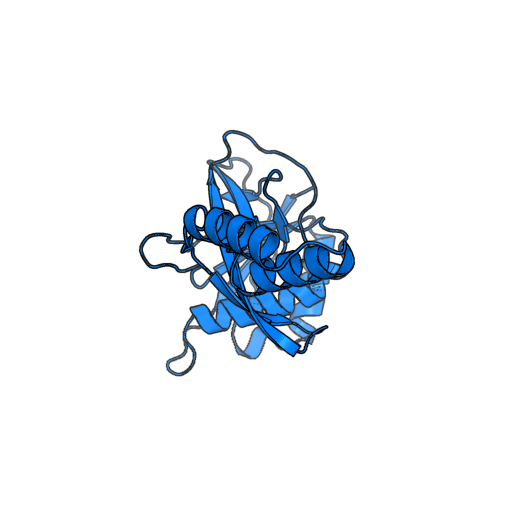 688 O O . ILE A 1 88 ? -15.415 5.100 13.051 1.00 98.50 88 ILE A O 1
ATOM 692 N N . HIS A 1 89 ? -13.210 5.051 12.625 1.00 98.12 89 HIS A N 1
ATOM 693 C CA . HIS A 1 89 ? -12.758 5.489 13.937 1.00 98.12 89 HIS A CA 1
ATOM 694 C C . HIS A 1 89 ? -11.819 6.685 13.801 1.00 98.12 89 HIS A C 1
ATOM 696 O O . HIS A 1 89 ? -11.090 6.804 12.816 1.00 98.12 89 HIS A O 1
ATOM 702 N N . GLU A 1 90 ? -11.805 7.557 14.804 1.00 97.94 90 GLU A N 1
ATOM 703 C CA . GLU A 1 90 ? -10.784 8.597 14.920 1.00 97.94 90 GLU A CA 1
ATOM 704 C C . GLU A 1 90 ? -9.403 7.976 15.154 1.00 97.94 90 GLU A C 1
ATOM 706 O O . GLU A 1 90 ? -9.256 6.959 15.839 1.00 97.94 90 GLU A O 1
ATOM 711 N N . ILE A 1 91 ? -8.367 8.601 14.595 1.00 96.88 91 ILE A N 1
ATOM 712 C CA . ILE A 1 91 ? -6.985 8.229 14.902 1.00 96.88 91 ILE A CA 1
ATOM 713 C C . ILE A 1 91 ? -6.702 8.579 16.375 1.00 96.88 91 ILE A C 1
ATOM 715 O O . ILE A 1 91 ? -7.041 9.683 16.809 1.00 96.88 91 ILE A O 1
ATOM 719 N N . PRO A 1 92 ? -6.050 7.692 17.154 1.00 95.50 92 PRO A N 1
ATOM 720 C CA . PRO A 1 92 ? -5.697 7.984 18.538 1.00 95.50 92 PRO A CA 1
ATOM 721 C C . PRO A 1 92 ? -4.904 9.288 18.679 1.00 95.50 92 PRO A C 1
ATOM 723 O O . PRO A 1 92 ? -3.996 9.560 17.894 1.00 95.50 92 PRO A O 1
ATOM 726 N N . LYS A 1 93 ? -5.189 10.067 19.733 1.00 91.69 93 LYS A N 1
ATOM 727 C CA . LYS A 1 93 ? -4.478 11.332 20.015 1.00 91.69 93 LYS A CA 1
ATOM 728 C C . LYS A 1 93 ? -2.968 11.138 20.175 1.00 91.69 93 LYS A C 1
ATOM 730 O O . LYS A 1 93 ? -2.190 12.021 19.828 1.00 91.69 93 LYS A O 1
ATOM 735 N N . GLN A 1 94 ? -2.563 9.988 20.708 1.00 92.81 94 GLN A N 1
ATOM 736 C CA . GLN A 1 94 ? -1.166 9.610 20.881 1.00 92.81 94 GLN A CA 1
ATOM 737 C C . GLN A 1 94 ? -0.822 8.502 19.887 1.00 92.81 94 GLN A C 1
ATOM 739 O O . GLN A 1 94 ? -1.191 7.345 20.074 1.00 92.81 94 GLN A O 1
ATOM 744 N N . VAL A 1 95 ? -0.118 8.873 18.818 1.00 93.88 95 VAL A N 1
ATOM 745 C CA . VAL A 1 95 ? 0.401 7.931 17.823 1.00 93.88 95 VAL A CA 1
ATOM 746 C C . VAL A 1 95 ? 1.864 7.635 18.160 1.00 93.88 95 VAL A C 1
ATOM 748 O O . VAL A 1 95 ? 2.687 8.549 18.080 1.00 93.88 95 VAL A O 1
ATOM 751 N N . PRO A 1 96 ? 2.219 6.389 18.521 1.00 92.25 96 PRO A N 1
ATOM 752 C CA . PRO A 1 96 ? 3.567 6.068 18.981 1.00 92.25 96 PRO A CA 1
ATOM 753 C C . PRO A 1 96 ? 4.588 6.062 17.842 1.00 92.25 96 PRO A C 1
ATOM 755 O O . PRO A 1 96 ? 5.769 6.325 18.066 1.00 92.25 96 PRO A O 1
ATOM 758 N N . ARG A 1 97 ? 4.164 5.714 16.620 1.00 95.50 97 ARG A N 1
ATOM 759 C CA . ARG A 1 97 ? 5.056 5.540 15.472 1.00 95.50 97 ARG A CA 1
ATOM 760 C C . ARG A 1 97 ? 4.384 5.942 14.172 1.00 95.50 97 ARG A C 1
ATOM 762 O O . ARG A 1 97 ? 3.169 5.864 14.019 1.00 95.50 97 ARG A O 1
ATOM 769 N N . TYR A 1 98 ? 5.220 6.293 13.206 1.00 97.12 98 TYR A N 1
ATOM 770 C CA . TYR A 1 98 ? 4.809 6.554 11.839 1.00 97.12 98 TYR A CA 1
ATOM 771 C C . TYR A 1 98 ? 5.620 5.689 10.882 1.00 97.12 98 TYR A C 1
ATOM 773 O O . TYR A 1 98 ? 6.808 5.429 11.096 1.00 97.12 98 TYR A O 1
ATOM 781 N N . PHE A 1 99 ? 4.985 5.271 9.794 1.00 97.94 99 PHE A N 1
ATOM 782 C CA . PHE A 1 99 ? 5.653 4.577 8.701 1.00 97.94 99 PHE A CA 1
ATOM 783 C C . PHE A 1 99 ? 5.363 5.260 7.372 1.00 97.94 99 PHE A C 1
ATOM 785 O O . PHE A 1 99 ? 4.318 5.873 7.179 1.00 97.94 99 PHE A O 1
ATOM 792 N N . THR A 1 100 ? 6.288 5.101 6.435 1.00 98.12 100 THR A N 1
ATOM 793 C CA . THR A 1 100 ? 6.012 5.262 5.007 1.00 98.12 100 THR A CA 1
ATOM 794 C C . THR A 1 100 ? 5.900 3.882 4.375 1.00 98.12 100 THR A C 1
ATOM 796 O O . THR A 1 100 ? 6.637 2.952 4.733 1.00 98.12 100 THR A O 1
ATOM 799 N N . TYR A 1 101 ? 4.983 3.751 3.420 1.00 98.06 101 TYR A N 1
ATOM 800 C CA . TYR A 1 101 ? 4.833 2.556 2.599 1.00 98.06 101 TYR A CA 1
ATOM 801 C C . TYR A 1 101 ? 5.021 2.950 1.148 1.00 98.06 101 TYR A C 1
ATOM 803 O O . TYR A 1 101 ? 4.283 3.775 0.627 1.00 98.06 101 TYR A O 1
ATOM 811 N N . SER A 1 102 ? 6.006 2.363 0.479 1.00 97.06 102 SER A N 1
ATOM 812 C CA . SER A 1 102 ? 6.368 2.734 -0.891 1.00 97.06 102 SER A CA 1
ATOM 813 C C . SER A 1 102 ? 6.387 1.522 -1.803 1.00 97.06 102 SER A C 1
ATOM 815 O O . SER A 1 102 ? 6.845 0.445 -1.418 1.00 97.06 102 SER A O 1
ATOM 817 N N . ARG A 1 103 ? 5.917 1.703 -3.039 1.00 95.00 103 ARG A N 1
ATOM 818 C CA . ARG A 1 103 ? 6.061 0.686 -4.079 1.00 95.00 103 ARG A CA 1
ATOM 819 C C . ARG A 1 103 ? 7.531 0.561 -4.466 1.00 95.00 103 ARG A C 1
ATOM 821 O O . ARG A 1 103 ? 8.168 1.553 -4.814 1.00 95.00 103 ARG A O 1
ATOM 828 N N . VAL A 1 104 ? 8.037 -0.665 -4.489 1.00 91.12 104 VAL A N 1
ATOM 829 C CA . VAL A 1 104 ? 9.346 -0.994 -5.058 1.00 91.12 104 VAL A CA 1
ATOM 830 C C . VAL A 1 104 ? 9.127 -1.768 -6.348 1.00 91.12 104 VAL A C 1
ATOM 832 O O . VAL A 1 104 ? 8.280 -2.652 -6.429 1.00 91.12 104 VAL A O 1
ATOM 835 N N . GLN A 1 105 ? 9.870 -1.413 -7.389 1.00 84.62 105 GLN A N 1
ATOM 836 C CA . GLN A 1 105 ? 9.874 -2.143 -8.649 1.00 84.62 105 GLN A CA 1
ATOM 837 C C . GLN A 1 105 ? 11.271 -2.704 -8.860 1.00 84.62 105 GLN A C 1
ATOM 839 O O . GLN A 1 105 ? 12.243 -1.949 -8.933 1.00 84.62 105 GLN A O 1
ATOM 844 N N . ASN A 1 106 ? 11.367 -4.025 -8.981 1.00 75.31 106 ASN A N 1
ATOM 845 C CA . ASN A 1 106 ? 12.595 -4.631 -9.462 1.00 75.31 106 ASN A CA 1
ATOM 846 C C . ASN A 1 106 ? 12.738 -4.261 -10.933 1.00 75.31 106 ASN A C 1
ATOM 848 O O . ASN A 1 106 ? 11.886 -4.592 -11.759 1.00 75.31 106 ASN A O 1
ATOM 852 N N . LYS A 1 107 ? 13.821 -3.557 -11.254 1.00 70.12 107 LYS A N 1
ATOM 853 C CA . LYS A 1 107 ? 14.206 -3.336 -12.643 1.00 70.12 107 LYS A CA 1
ATOM 854 C C . LYS A 1 107 ? 14.640 -4.689 -13.184 1.00 70.12 107 LYS A C 1
ATOM 856 O O . LYS A 1 107 ? 15.631 -5.242 -12.732 1.00 70.12 107 LYS A O 1
ATOM 861 N N . GLY A 1 108 ? 13.822 -5.269 -14.050 1.00 71.12 108 GLY A N 1
ATOM 862 C CA . GLY A 1 108 ? 14.020 -6.618 -14.565 1.00 71.12 108 GLY A CA 1
ATOM 863 C C . GLY A 1 108 ? 14.214 -6.640 -16.074 1.00 71.12 108 GLY A C 1
ATOM 864 O O . GLY A 1 108 ? 14.632 -5.665 -16.701 1.00 71.12 108 GLY A O 1
ATOM 865 N N . THR A 1 109 ? 13.844 -7.767 -16.674 1.00 68.94 109 THR A N 1
ATOM 866 C CA . THR A 1 109 ? 13.932 -8.022 -18.118 1.00 68.94 109 THR A CA 1
ATOM 867 C C . THR A 1 109 ? 13.127 -7.031 -18.965 1.00 68.94 109 THR A C 1
ATOM 869 O O . THR A 1 109 ? 13.549 -6.698 -20.070 1.00 68.94 109 THR A O 1
ATOM 872 N N . SER A 1 110 ? 12.003 -6.509 -18.465 1.00 74.94 110 SER A N 1
ATOM 873 C CA . SER A 1 110 ? 11.208 -5.478 -19.151 1.00 74.94 110 SER A CA 1
ATOM 874 C C . SER A 1 110 ? 11.956 -4.145 -19.286 1.00 74.94 110 SER A C 1
ATOM 876 O O . SER A 1 110 ? 11.951 -3.543 -20.361 1.00 74.94 110 SER A O 1
ATOM 878 N N . ASP A 1 111 ? 12.665 -3.723 -18.239 1.00 81.75 111 ASP A N 1
ATOM 879 C CA . ASP A 1 111 ? 13.502 -2.520 -18.240 1.00 81.75 111 ASP A CA 1
ATOM 880 C C . ASP A 1 111 ? 14.685 -2.672 -19.205 1.00 81.75 111 ASP A C 1
ATOM 882 O O . ASP A 1 111 ? 14.958 -1.771 -20.000 1.00 81.75 111 ASP A O 1
ATOM 886 N N . LEU A 1 112 ? 15.336 -3.841 -19.205 1.00 84.69 112 LEU A N 1
ATOM 887 C CA . LEU A 1 112 ? 16.408 -4.163 -20.154 1.00 84.69 112 LEU A CA 1
ATOM 888 C C . LEU A 1 112 ? 15.904 -4.126 -21.605 1.00 84.69 112 LEU A C 1
ATOM 890 O O . LEU A 1 112 ? 16.535 -3.509 -22.463 1.00 84.69 112 LEU A O 1
ATOM 894 N N . LYS A 1 113 ? 14.718 -4.690 -21.878 1.00 85.81 113 LYS A N 1
ATOM 895 C CA . LYS A 1 113 ? 14.068 -4.610 -23.199 1.00 85.81 113 LYS A CA 1
ATOM 896 C C . LYS A 1 113 ? 13.761 -3.165 -23.604 1.00 85.81 113 LYS A C 1
ATOM 898 O O . LYS A 1 113 ? 13.954 -2.808 -24.766 1.00 85.81 113 LYS A O 1
ATOM 903 N N . ARG A 1 114 ? 13.301 -2.321 -22.672 1.00 86.56 114 ARG A N 1
ATOM 904 C CA . ARG A 1 114 ? 13.019 -0.900 -22.939 1.00 86.56 114 ARG A CA 1
ATOM 905 C C . ARG A 1 114 ? 14.295 -0.123 -23.260 1.00 86.56 114 ARG A C 1
ATOM 907 O O . ARG A 1 114 ? 14.290 0.650 -24.216 1.00 86.56 114 ARG A O 1
ATOM 914 N N . ILE A 1 115 ? 15.379 -0.361 -22.518 1.00 89.00 115 ILE A N 1
ATOM 915 C CA . ILE A 1 115 ? 16.701 0.233 -22.780 1.00 89.00 115 ILE A CA 1
ATOM 916 C C . ILE A 1 115 ? 17.213 -0.201 -24.156 1.00 89.00 115 ILE A C 1
ATOM 918 O O . ILE A 1 115 ? 17.591 0.661 -24.947 1.00 89.00 115 ILE A O 1
ATOM 922 N N . LYS A 1 116 ? 17.146 -1.504 -24.474 1.00 91.62 116 LYS A N 1
ATOM 923 C CA . LYS A 1 116 ? 17.536 -2.036 -25.788 1.00 91.62 116 LYS A CA 1
ATOM 924 C C . LYS A 1 116 ? 16.782 -1.331 -26.917 1.00 91.62 116 LYS A C 1
ATOM 926 O O . LYS A 1 116 ? 17.414 -0.727 -27.777 1.00 91.62 116 LYS A O 1
ATOM 931 N N . LYS A 1 117 ? 15.443 -1.307 -26.867 1.00 92.44 117 LYS A N 1
ATOM 932 C CA . LYS A 1 117 ? 14.615 -0.630 -27.884 1.00 92.44 117 LYS A CA 1
ATOM 933 C C . LYS A 1 117 ? 14.926 0.865 -28.002 1.00 92.44 117 LYS A C 1
ATOM 935 O O . LYS A 1 117 ? 14.948 1.398 -29.107 1.00 92.44 117 LYS A O 1
ATOM 940 N N . ALA A 1 118 ? 15.157 1.556 -26.884 1.00 93.25 118 ALA A N 1
ATOM 941 C CA . ALA A 1 118 ? 15.489 2.980 -26.896 1.00 93.25 118 ALA A CA 1
ATOM 942 C C . ALA A 1 118 ? 16.851 3.257 -27.552 1.00 93.25 118 ALA A C 1
ATOM 944 O O . ALA A 1 118 ? 16.974 4.224 -28.297 1.00 93.25 118 ALA A O 1
ATOM 945 N N . MET A 1 119 ? 17.853 2.411 -27.303 1.00 94.38 119 MET A N 1
ATOM 946 C CA . MET A 1 119 ? 19.186 2.543 -27.898 1.00 94.38 119 MET A CA 1
ATOM 947 C C . MET A 1 119 ? 19.197 2.166 -29.383 1.00 94.38 119 MET A C 1
ATOM 949 O O . MET A 1 119 ? 19.804 2.881 -30.175 1.00 94.38 119 MET A O 1
ATOM 953 N N . GLN A 1 120 ? 18.448 1.131 -29.781 1.00 93.88 120 GLN A N 1
ATOM 954 C CA . GLN A 1 120 ? 18.251 0.777 -31.193 1.00 93.88 120 GLN A CA 1
ATOM 955 C C . GLN A 1 120 ? 17.638 1.938 -31.984 1.00 93.88 120 GLN A C 1
ATOM 957 O O . GLN A 1 120 ? 18.141 2.304 -33.039 1.00 93.88 120 GLN A O 1
ATOM 962 N N . ARG A 1 121 ? 16.604 2.596 -31.438 1.00 94.69 121 ARG A N 1
ATOM 963 C CA . ARG A 1 121 ? 15.997 3.793 -32.055 1.00 94.69 121 ARG A CA 1
ATOM 964 C C . ARG A 1 121 ? 16.958 4.977 -32.177 1.00 94.69 121 ARG A C 1
ATOM 966 O O . ARG A 1 121 ? 16.722 5.858 -32.989 1.00 94.69 121 ARG A O 1
ATOM 973 N N . ARG A 1 122 ? 18.013 5.013 -31.360 1.00 94.38 122 ARG A N 1
ATOM 974 C CA . ARG A 1 122 ? 19.073 6.031 -31.395 1.00 94.38 122 ARG A CA 1
ATOM 975 C C . ARG A 1 122 ? 20.251 5.630 -32.293 1.00 94.38 122 ARG A C 1
ATOM 977 O O . ARG A 1 122 ? 21.280 6.293 -32.242 1.00 94.38 122 ARG A O 1
ATOM 984 N N . GLY A 1 123 ? 20.127 4.545 -33.065 1.00 93.44 123 GLY A N 1
ATOM 985 C CA . GLY A 1 123 ? 21.156 4.087 -34.002 1.00 93.44 123 GLY A CA 1
ATOM 986 C C . GLY A 1 123 ? 22.414 3.526 -33.336 1.00 93.44 123 GLY A C 1
ATOM 987 O O . GLY A 1 123 ? 23.477 3.530 -33.947 1.00 93.44 123 GLY A O 1
ATOM 988 N N . LYS A 1 124 ? 22.329 3.080 -32.076 1.00 95.00 124 LYS A N 1
ATOM 989 C CA . LYS A 1 124 ? 23.474 2.489 -31.371 1.00 95.00 124 LYS A CA 1
ATOM 990 C C . LYS A 1 124 ? 23.814 1.103 -31.908 1.00 95.00 124 LYS A C 1
ATOM 992 O O . LYS A 1 124 ? 22.915 0.328 -32.228 1.00 95.00 124 LYS A O 1
ATOM 997 N N . SER A 1 125 ? 25.109 0.794 -31.965 1.00 94.06 125 SER A N 1
ATOM 998 C CA . SER A 1 125 ? 25.603 -0.513 -32.408 1.00 94.06 125 SER A CA 1
ATOM 999 C C . SER A 1 125 ? 25.247 -1.615 -31.405 1.00 94.06 125 SER A C 1
ATOM 1001 O O . SER A 1 125 ? 25.133 -1.363 -30.203 1.00 94.06 125 SER A O 1
ATOM 1003 N N . GLU A 1 126 ? 25.106 -2.860 -31.871 1.00 91.56 126 GLU A N 1
ATOM 1004 C CA . GLU A 1 126 ? 24.743 -3.983 -30.990 1.00 91.56 126 GLU A CA 1
ATOM 1005 C C . GLU A 1 126 ? 25.778 -4.183 -29.866 1.00 91.56 126 GLU A C 1
ATOM 1007 O O . GLU A 1 126 ? 25.400 -4.453 -28.727 1.00 91.56 126 GLU A O 1
ATOM 1012 N N . ALA A 1 127 ? 27.067 -3.944 -30.140 1.00 92.62 127 ALA A N 1
ATOM 1013 C CA . ALA A 1 127 ? 28.137 -4.013 -29.142 1.00 92.62 127 ALA A CA 1
ATOM 1014 C C . ALA A 1 127 ? 27.987 -2.955 -28.028 1.00 92.62 127 ALA A C 1
ATOM 1016 O O . ALA A 1 127 ? 28.137 -3.268 -26.844 1.00 92.62 127 ALA A O 1
ATOM 1017 N N . GLU A 1 128 ? 27.642 -1.708 -28.376 1.00 91.81 128 GLU A N 1
ATOM 1018 C CA . GLU A 1 128 ? 27.366 -0.657 -27.386 1.00 91.81 128 GLU A CA 1
ATOM 1019 C C . GLU A 1 128 ? 26.140 -1.002 -26.533 1.00 91.81 128 GLU A C 1
ATOM 1021 O O . GLU A 1 128 ? 26.153 -0.822 -25.312 1.00 91.81 128 GLU A O 1
ATOM 1026 N N . ILE A 1 129 ? 25.079 -1.506 -27.169 1.00 92.62 129 ILE A N 1
ATOM 1027 C CA . ILE A 1 129 ? 23.849 -1.906 -26.483 1.00 92.62 129 ILE A CA 1
ATOM 1028 C C . ILE A 1 129 ? 24.148 -3.026 -25.489 1.00 92.62 129 ILE A C 1
ATOM 1030 O O . ILE A 1 129 ? 23.761 -2.921 -24.324 1.00 92.62 129 ILE A O 1
ATOM 1034 N N . GLN A 1 130 ? 24.863 -4.061 -25.925 1.00 91.56 130 GLN A N 1
ATOM 1035 C CA . GLN A 1 130 ? 25.207 -5.209 -25.097 1.00 91.56 130 GLN A CA 1
ATOM 1036 C C . GLN A 1 130 ? 26.017 -4.791 -23.864 1.00 91.56 130 GLN A C 1
ATOM 1038 O O . GLN A 1 130 ? 25.639 -5.127 -22.741 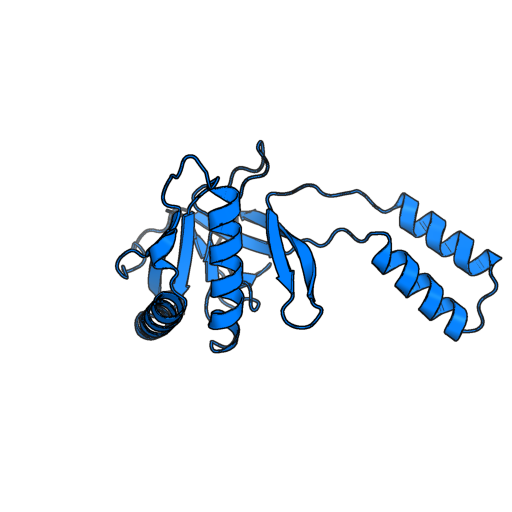1.00 91.56 130 GLN A O 1
ATOM 1043 N N . LYS A 1 131 ? 27.035 -3.938 -24.043 1.00 92.19 131 LYS A N 1
ATOM 1044 C CA . LYS A 1 131 ? 27.837 -3.393 -22.937 1.00 92.19 131 LYS A CA 1
ATOM 1045 C C . LYS A 1 131 ? 26.984 -2.646 -21.905 1.00 92.19 131 LYS A C 1
ATOM 1047 O O . LYS A 1 131 ? 27.166 -2.811 -20.698 1.00 92.19 131 LYS A O 1
ATOM 1052 N N . VAL A 1 132 ? 26.030 -1.824 -22.352 1.00 90.12 132 VAL A N 1
ATOM 1053 C CA . VAL A 1 132 ? 25.119 -1.095 -21.449 1.00 90.12 132 VAL A CA 1
ATOM 1054 C C . VAL A 1 132 ? 24.195 -2.052 -20.694 1.00 90.12 132 VAL A C 1
ATOM 1056 O O . VAL A 1 132 ? 23.950 -1.851 -19.500 1.00 90.12 132 VAL A O 1
ATOM 1059 N N . LEU A 1 133 ? 23.677 -3.084 -21.363 1.00 89.25 133 LEU A N 1
ATOM 1060 C CA . LEU A 1 133 ? 22.801 -4.074 -20.739 1.00 89.25 133 LEU A CA 1
ATOM 1061 C C . LEU A 1 133 ? 23.543 -4.898 -19.685 1.00 89.25 133 LEU A C 1
ATOM 1063 O O . LEU A 1 133 ? 23.021 -5.048 -18.584 1.00 89.25 133 LEU A O 1
ATOM 1067 N N . GLU A 1 134 ? 24.763 -5.353 -19.964 1.00 87.38 134 GLU A N 1
ATOM 1068 C CA . GLU A 1 134 ? 25.597 -6.102 -19.014 1.00 87.38 134 GLU A CA 1
ATOM 1069 C C . GLU A 1 134 ? 25.898 -5.292 -17.753 1.00 87.38 134 GLU A C 1
ATOM 1071 O O . GLU A 1 134 ? 25.645 -5.755 -16.639 1.00 87.38 134 GLU A O 1
ATOM 1076 N N . LEU A 1 135 ? 26.320 -4.033 -17.912 1.00 86.12 135 LEU A N 1
ATOM 1077 C CA . LEU A 1 135 ? 26.523 -3.117 -16.786 1.00 86.12 135 LEU A CA 1
ATOM 1078 C C . LEU A 1 135 ? 25.240 -2.903 -15.978 1.00 86.12 135 LEU A C 1
ATOM 1080 O O . LEU A 1 135 ? 25.286 -2.688 -14.764 1.00 86.12 135 LEU A O 1
ATOM 1084 N N . ARG A 1 136 ? 24.079 -2.918 -16.640 1.00 83.19 136 ARG A N 1
ATOM 1085 C CA . ARG A 1 136 ? 22.794 -2.772 -15.960 1.00 83.19 136 ARG A CA 1
ATOM 1086 C C . ARG A 1 136 ? 22.439 -4.031 -15.185 1.00 83.19 136 ARG A C 1
ATOM 1088 O O . ARG A 1 136 ? 22.055 -3.887 -14.030 1.00 83.19 136 ARG A O 1
ATOM 1095 N N . ILE A 1 137 ? 22.613 -5.207 -15.790 1.00 83.19 137 ILE A N 1
ATOM 1096 C CA . ILE A 1 137 ? 22.382 -6.527 -15.188 1.00 83.19 137 ILE A CA 1
ATOM 1097 C C . ILE A 1 137 ? 23.249 -6.709 -13.943 1.00 83.19 137 ILE A C 1
ATOM 1099 O O . ILE A 1 137 ? 22.717 -7.048 -12.894 1.00 83.19 137 ILE A O 1
ATOM 1103 N N . GLN A 1 138 ? 24.543 -6.387 -14.012 1.00 79.88 138 GLN A N 1
ATOM 1104 C CA . GLN A 1 138 ? 25.453 -6.466 -12.859 1.00 79.88 138 GLN A CA 1
ATOM 1105 C C . GLN A 1 138 ? 25.009 -5.581 -11.682 1.00 79.88 138 GLN A C 1
ATOM 1107 O O . GLN A 1 138 ? 25.287 -5.878 -10.523 1.00 79.88 138 GLN A O 1
ATOM 1112 N N . LYS A 1 139 ? 24.294 -4.486 -11.969 1.00 75.38 139 LYS A N 1
ATOM 1113 C CA . LYS A 1 139 ? 23.736 -3.578 -10.957 1.00 75.38 139 LYS A CA 1
ATOM 1114 C C . LYS A 1 139 ? 22.339 -3.988 -10.483 1.00 75.38 139 LYS A C 1
ATOM 1116 O O . LYS A 1 139 ? 21.830 -3.374 -9.542 1.00 75.38 139 LYS A O 1
ATOM 1121 N N . LEU A 1 140 ? 21.699 -4.978 -11.109 1.00 72.88 140 LEU A N 1
ATOM 1122 C CA . LEU A 1 140 ? 20.410 -5.490 -10.657 1.00 72.88 140 LEU A CA 1
ATOM 1123 C C . LEU A 1 140 ? 20.623 -6.334 -9.403 1.00 72.88 140 LEU A C 1
ATOM 1125 O O . LEU A 1 140 ? 21.095 -7.463 -9.462 1.00 72.88 140 LEU A O 1
ATOM 1129 N N . LYS A 1 141 ? 20.225 -5.790 -8.255 1.00 66.94 141 LYS A N 1
ATOM 1130 C CA . LYS A 1 141 ? 20.026 -6.578 -7.040 1.00 66.94 141 LYS A CA 1
ATOM 1131 C C . LYS A 1 141 ? 18.531 -6.873 -6.933 1.00 66.94 141 LYS A C 1
ATOM 1133 O O . LYS A 1 141 ? 17.772 -5.917 -6.755 1.00 66.94 141 LYS A O 1
ATOM 1138 N N . PRO A 1 142 ? 18.079 -8.132 -7.092 1.00 69.00 142 PRO A N 1
ATOM 1139 C CA . PRO A 1 142 ? 16.673 -8.455 -6.906 1.00 69.00 142 PRO A CA 1
ATOM 1140 C C . PRO A 1 142 ? 16.303 -8.159 -5.452 1.00 69.00 142 PRO A C 1
ATOM 1142 O O . PRO A 1 142 ? 16.885 -8.717 -4.524 1.00 69.00 142 PRO A O 1
ATOM 1145 N N . VAL A 1 143 ? 15.364 -7.238 -5.252 1.00 78.44 143 VAL A N 1
ATOM 1146 C CA . VAL A 1 143 ? 14.841 -6.922 -3.926 1.00 78.44 143 VAL A CA 1
ATOM 1147 C C . VAL A 1 143 ? 13.577 -7.745 -3.730 1.00 78.44 143 VAL A C 1
ATOM 1149 O O . VAL A 1 143 ? 12.613 -7.599 -4.480 1.00 78.44 143 VAL A O 1
ATOM 1152 N N . THR A 1 144 ? 13.577 -8.623 -2.732 1.00 84.06 144 THR A N 1
ATOM 1153 C CA . THR A 1 144 ? 12.374 -9.327 -2.287 1.00 84.06 144 THR A CA 1
ATOM 1154 C C . THR A 1 144 ? 11.775 -8.591 -1.096 1.00 84.06 144 THR A C 1
ATOM 1156 O O . THR A 1 144 ? 12.461 -8.221 -0.139 1.00 84.06 144 THR A O 1
ATOM 1159 N N . LEU A 1 145 ? 10.481 -8.309 -1.194 1.00 93.25 145 LEU A N 1
ATOM 1160 C CA . LEU A 1 145 ? 9.701 -7.610 -0.181 1.00 93.25 145 LEU A CA 1
ATOM 1161 C C . LEU A 1 145 ? 8.313 -8.245 -0.093 1.00 93.25 145 LEU A C 1
ATOM 1163 O O . LEU A 1 145 ? 7.873 -8.883 -1.060 1.00 93.25 145 LEU A O 1
ATOM 1167 N N . PRO A 1 146 ? 7.599 -8.029 1.025 1.00 96.12 146 PRO A N 1
ATOM 1168 C CA . PRO A 1 146 ? 6.164 -8.244 1.080 1.00 96.12 146 PRO A CA 1
ATOM 1169 C C . PRO A 1 146 ? 5.452 -7.640 -0.126 1.00 96.12 146 PRO A C 1
ATOM 1171 O O . PRO A 1 146 ? 5.767 -6.532 -0.571 1.00 96.12 146 PRO A O 1
ATOM 1174 N N . HIS A 1 147 ? 4.516 -8.397 -0.681 1.00 95.50 147 HIS A N 1
ATOM 1175 C CA . HIS A 1 147 ? 3.888 -8.056 -1.945 1.00 95.50 147 HIS A CA 1
ATOM 1176 C C . HIS A 1 147 ? 2.444 -8.539 -2.019 1.00 95.50 147 HIS A C 1
ATOM 1178 O O . HIS A 1 147 ? 2.027 -9.422 -1.275 1.00 95.50 147 HIS A O 1
ATOM 1184 N N . ALA A 1 148 ? 1.710 -7.958 -2.962 1.00 95.62 148 ALA A N 1
ATOM 1185 C CA . ALA A 1 148 ? 0.397 -8.415 -3.392 1.00 95.62 148 ALA A CA 1
ATOM 1186 C C . ALA A 1 148 ? 0.418 -8.760 -4.884 1.00 95.62 148 ALA A C 1
ATOM 1188 O O . ALA A 1 148 ? 1.163 -8.151 -5.660 1.00 95.62 148 ALA A O 1
ATOM 1189 N N . HIS A 1 149 ? -0.413 -9.715 -5.292 1.00 94.19 149 HIS A N 1
ATOM 1190 C CA . HIS A 1 149 ? -0.627 -10.020 -6.704 1.00 94.19 149 HIS A CA 1
ATOM 1191 C C . HIS A 1 149 ? -1.727 -9.121 -7.262 1.00 94.19 149 HIS A C 1
ATOM 1193 O O . HIS A 1 149 ? -2.865 -9.202 -6.823 1.00 94.19 149 HIS A O 1
ATOM 1199 N N . ILE A 1 150 ? -1.397 -8.298 -8.251 1.00 95.19 150 ILE A N 1
ATOM 1200 C CA . ILE A 1 150 ? -2.327 -7.330 -8.838 1.00 95.19 150 ILE A CA 1
ATOM 1201 C C . ILE A 1 150 ? -2.537 -7.664 -10.311 1.00 95.19 150 ILE A C 1
ATOM 1203 O O . ILE A 1 150 ? -1.577 -7.951 -11.032 1.00 95.19 150 ILE A O 1
ATOM 1207 N N . ASN A 1 151 ? -3.787 -7.587 -10.757 1.00 93.44 151 ASN A N 1
ATOM 1208 C CA . ASN A 1 151 ? -4.178 -7.679 -12.156 1.00 93.44 151 ASN A CA 1
ATOM 1209 C C . ASN A 1 151 ? -4.400 -6.260 -12.692 1.00 93.44 151 ASN A C 1
ATOM 1211 O O . ASN A 1 151 ? -5.272 -5.517 -12.242 1.00 93.44 151 ASN A O 1
ATOM 1215 N N . SER A 1 152 ? -3.579 -5.837 -13.649 1.00 88.38 152 SER A N 1
ATOM 1216 C CA . SER A 1 152 ? -3.720 -4.516 -14.256 1.00 88.38 152 SER A CA 1
ATOM 1217 C C . SER A 1 152 ? -4.986 -4.456 -15.109 1.00 88.38 152 SER A C 1
ATOM 1219 O O . SER A 1 152 ? -5.079 -5.156 -16.112 1.00 88.38 152 SER A O 1
ATOM 1221 N N . ALA A 1 153 ? -5.917 -3.564 -14.767 1.00 86.31 153 ALA A N 1
ATOM 1222 C CA . ALA A 1 153 ? -7.117 -3.340 -15.574 1.00 86.31 153 ALA A CA 1
ATOM 1223 C C . ALA A 1 153 ? -6.789 -2.775 -16.971 1.00 86.31 153 ALA A C 1
ATOM 1225 O O . ALA A 1 153 ? -7.440 -3.121 -17.947 1.00 86.31 153 ALA A O 1
ATOM 1226 N N . SER A 1 154 ? -5.749 -1.941 -17.085 1.00 84.12 154 SER A N 1
ATOM 1227 C CA . SER A 1 154 ? -5.385 -1.279 -18.344 1.00 84.12 154 SER A CA 1
ATOM 1228 C C . SER A 1 154 ? -4.579 -2.149 -19.307 1.00 84.12 154 SER A C 1
ATOM 1230 O O . SER A 1 154 ? -4.627 -1.926 -20.512 1.00 84.12 154 SER A O 1
ATOM 1232 N N . THR A 1 155 ? -3.806 -3.112 -18.799 1.00 86.81 155 THR A N 1
ATOM 1233 C CA . THR A 1 155 ? -2.928 -3.952 -19.637 1.00 86.81 155 THR A CA 1
ATOM 1234 C C . THR A 1 155 ? -3.298 -5.431 -19.620 1.00 86.81 155 THR A C 1
ATOM 1236 O O . THR A 1 155 ? -2.697 -6.207 -20.358 1.00 86.81 155 THR A O 1
ATOM 1239 N N . GLY A 1 156 ? -4.216 -5.851 -18.744 1.00 88.62 156 GLY A N 1
ATOM 1240 C CA . GLY A 1 156 ? -4.528 -7.259 -18.483 1.00 88.62 156 GLY A CA 1
ATOM 1241 C C . GLY A 1 156 ? -3.385 -8.043 -17.826 1.00 88.62 156 GLY A C 1
ATOM 1242 O O . GLY A 1 156 ? -3.534 -9.225 -17.529 1.00 88.62 156 GLY A O 1
ATOM 1243 N N . GLN A 1 157 ? -2.226 -7.418 -17.591 1.00 89.31 157 GLN A N 1
ATOM 1244 C CA . GLN A 1 157 ? -1.053 -8.104 -17.065 1.00 89.31 157 GLN A CA 1
ATOM 1245 C C . GLN A 1 157 ? -1.139 -8.274 -15.552 1.00 89.31 157 GLN A C 1
ATOM 1247 O O . GLN A 1 157 ? -1.425 -7.328 -14.812 1.00 89.31 157 GLN A O 1
ATOM 1252 N N . ARG A 1 158 ? -0.792 -9.474 -15.086 1.00 91.38 158 ARG A N 1
ATOM 1253 C CA . ARG A 1 158 ? -0.589 -9.763 -13.666 1.00 91.38 158 ARG A CA 1
ATOM 1254 C C . ARG A 1 158 ? 0.836 -9.407 -13.249 1.00 91.38 158 ARG A C 1
ATOM 1256 O O . ARG A 1 158 ? 1.794 -9.773 -13.927 1.00 91.38 158 ARG A O 1
ATOM 1263 N N . PHE A 1 159 ? 0.991 -8.719 -12.121 1.00 90.75 159 PHE A N 1
ATOM 1264 C CA . PHE A 1 159 ? 2.300 -8.346 -11.580 1.00 90.75 159 PHE A CA 1
ATOM 1265 C C . PHE A 1 159 ? 2.328 -8.368 -10.044 1.00 90.75 159 PHE A C 1
ATOM 1267 O O . PHE A 1 159 ? 1.292 -8.419 -9.384 1.00 90.75 159 PHE A O 1
ATOM 1274 N N . LEU A 1 160 ? 3.537 -8.317 -9.473 1.00 92.25 1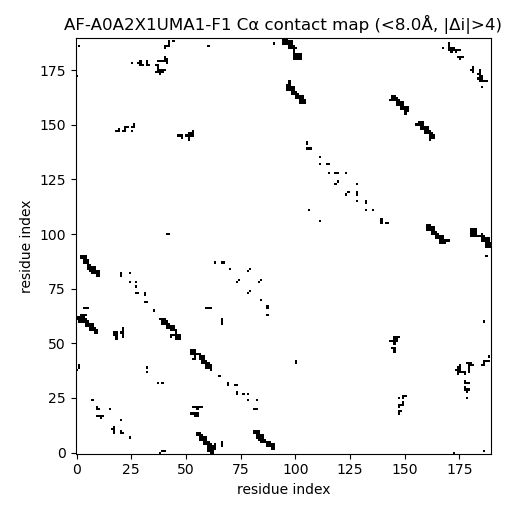60 LEU A N 1
ATOM 1275 C CA . LEU A 1 160 ? 3.749 -8.191 -8.030 1.00 92.25 160 LEU A CA 1
ATOM 1276 C C . LEU A 1 160 ? 3.862 -6.719 -7.625 1.00 92.25 160 LEU A C 1
ATOM 1278 O O . LEU A 1 160 ? 4.790 -6.015 -8.038 1.00 92.25 160 LEU A O 1
ATOM 1282 N N . LEU A 1 161 ? 2.942 -6.254 -6.785 1.00 94.69 161 LEU A N 1
ATOM 1283 C CA . LEU A 1 161 ? 3.055 -4.973 -6.100 1.00 94.69 161 LEU A CA 1
ATOM 1284 C C . LEU A 1 161 ? 3.895 -5.169 -4.836 1.00 94.69 161 LEU A C 1
ATOM 1286 O O . LEU A 1 161 ? 3.364 -5.484 -3.777 1.00 94.69 161 LEU A O 1
ATOM 1290 N N . MET A 1 162 ? 5.213 -5.013 -4.957 1.00 95.12 162 MET A N 1
ATOM 1291 C CA . MET A 1 162 ? 6.127 -5.066 -3.813 1.00 95.12 162 MET A CA 1
ATOM 1292 C C . MET A 1 162 ? 6.053 -3.766 -3.017 1.00 95.12 162 MET A C 1
ATOM 1294 O O . MET A 1 162 ? 6.182 -2.677 -3.585 1.00 95.12 162 MET A O 1
ATOM 1298 N N . ILE A 1 163 ? 5.875 -3.885 -1.704 1.00 96.94 163 ILE A N 1
ATOM 1299 C CA . ILE A 1 163 ? 5.683 -2.755 -0.798 1.00 96.94 163 ILE A CA 1
ATOM 1300 C C . ILE A 1 163 ? 6.790 -2.776 0.244 1.00 96.94 163 ILE A C 1
ATOM 1302 O O . ILE A 1 163 ? 7.013 -3.766 0.934 1.00 96.94 163 ILE A O 1
ATOM 1306 N N . ASN A 1 164 ? 7.488 -1.655 0.363 1.00 96.62 164 ASN A N 1
ATOM 1307 C CA . ASN A 1 164 ? 8.494 -1.447 1.383 1.00 96.62 164 ASN A CA 1
ATOM 1308 C C . ASN A 1 164 ? 7.936 -0.577 2.507 1.00 96.62 164 ASN A C 1
ATOM 1310 O O . ASN A 1 164 ? 7.452 0.523 2.238 1.00 96.62 164 ASN A O 1
ATOM 1314 N N . ARG A 1 165 ? 8.091 -1.036 3.750 1.00 97.38 165 ARG A N 1
ATOM 1315 C CA . ARG A 1 165 ? 7.810 -0.264 4.965 1.00 97.38 165 ARG A CA 1
ATOM 1316 C C . ARG A 1 165 ? 9.093 0.359 5.512 1.00 97.38 165 ARG A C 1
ATOM 1318 O O . ARG A 1 165 ? 10.062 -0.364 5.754 1.00 97.38 165 ARG A O 1
ATOM 1325 N N . LYS A 1 166 ? 9.088 1.667 5.778 1.00 97.00 166 LYS A N 1
ATOM 1326 C CA . LYS A 1 166 ? 10.191 2.361 6.466 1.00 97.00 166 LYS A CA 1
ATOM 1327 C C . LYS A 1 166 ? 9.678 3.178 7.651 1.00 97.00 166 LYS A C 1
ATOM 1329 O O . LYS A 1 166 ? 8.699 3.903 7.467 1.00 97.00 166 LYS A O 1
ATOM 1334 N N . PRO A 1 167 ? 10.300 3.073 8.842 1.00 96.81 167 PRO A N 1
ATOM 1335 C CA . PRO A 1 167 ? 9.957 3.941 9.963 1.00 96.81 167 PRO A CA 1
ATOM 1336 C C . PRO A 1 167 ? 10.208 5.395 9.575 1.00 96.81 167 PRO A C 1
ATOM 1338 O O . PRO A 1 167 ? 11.179 5.696 8.878 1.00 96.81 167 PRO A O 1
ATOM 1341 N N . ALA A 1 168 ? 9.320 6.275 10.014 1.00 95.19 168 ALA A N 1
ATOM 1342 C CA . ALA A 1 168 ? 9.450 7.709 9.851 1.00 95.19 168 ALA A CA 1
ATOM 1343 C C . ALA A 1 168 ? 9.515 8.361 11.238 1.00 95.19 168 ALA A C 1
ATOM 1345 O O . ALA A 1 168 ? 8.690 8.035 12.093 1.00 95.19 168 ALA A O 1
ATOM 1346 N N . PRO A 1 169 ? 10.481 9.263 11.480 1.00 89.38 169 PRO A N 1
ATOM 1347 C CA . PRO A 1 169 ? 10.676 9.857 12.801 1.00 89.38 169 PRO A CA 1
ATOM 1348 C C . PRO A 1 169 ? 9.546 10.818 13.188 1.00 89.38 169 PRO A C 1
ATOM 1350 O O . PRO A 1 169 ? 9.276 11.003 14.368 1.00 89.38 169 PRO A O 1
ATOM 1353 N N . MET A 1 170 ? 8.885 11.435 12.205 1.00 90.56 170 MET A N 1
ATOM 1354 C CA . MET A 1 170 ? 7.838 12.434 12.413 1.00 90.56 170 MET A CA 1
ATOM 1355 C C . MET A 1 170 ? 6.713 12.253 11.396 1.00 90.56 170 MET A C 1
ATOM 1357 O O . MET A 1 170 ? 6.914 11.667 10.328 1.00 90.56 170 MET A O 1
ATOM 1361 N N . LYS A 1 171 ? 5.534 12.795 11.716 1.00 93.00 171 LYS A N 1
ATOM 1362 C CA . LYS A 1 171 ? 4.419 12.900 10.772 1.00 93.00 171 LYS A CA 1
ATOM 1363 C C . LYS A 1 171 ? 4.836 13.765 9.576 1.00 93.00 171 LYS A C 1
ATOM 1365 O O . LYS A 1 171 ? 5.333 14.871 9.762 1.00 93.00 171 LYS A O 1
ATOM 1370 N N . SER A 1 172 ? 4.589 13.283 8.362 1.00 94.06 172 SER A N 1
ATOM 1371 C CA . SER A 1 172 ? 4.763 14.046 7.128 1.00 94.06 172 SER A CA 1
ATOM 1372 C C . SER A 1 172 ? 3.499 13.949 6.288 1.00 94.06 172 SER A C 1
ATOM 1374 O O . SER A 1 172 ? 3.031 12.855 5.965 1.00 94.06 172 SER A O 1
ATOM 1376 N N . GLU A 1 173 ? 2.932 15.105 5.958 1.00 92.75 173 GLU A N 1
ATOM 1377 C CA . GLU A 1 173 ? 1.752 15.194 5.108 1.00 92.75 173 GLU A CA 1
ATOM 1378 C C . GLU A 1 173 ? 2.144 15.254 3.631 1.00 92.75 173 GLU A C 1
ATOM 1380 O O . GLU A 1 173 ? 3.202 15.753 3.254 1.00 92.75 173 GLU A O 1
ATOM 1385 N N . GLY A 1 174 ? 1.278 14.719 2.780 1.00 93.50 174 GLY A N 1
ATOM 1386 C CA . GLY A 1 174 ? 1.429 14.765 1.336 1.00 93.50 174 GLY A CA 1
ATOM 1387 C C . GLY A 1 174 ? 0.460 13.806 0.664 1.00 93.50 174 GLY A C 1
ATOM 1388 O O . GLY A 1 174 ? -0.458 13.285 1.303 1.00 93.50 174 GLY A O 1
ATOM 1389 N N . LEU A 1 175 ? 0.671 13.604 -0.632 1.00 96.19 175 LEU A N 1
ATOM 1390 C CA . LEU A 1 175 ? -0.174 12.744 -1.444 1.00 96.19 175 LEU A CA 1
ATOM 1391 C C . LEU A 1 175 ? 0.363 11.315 -1.501 1.00 96.19 175 LEU A C 1
ATOM 1393 O O . LEU A 1 175 ? 1.566 11.044 -1.439 1.00 96.19 175 LEU A O 1
ATOM 1397 N N . PHE A 1 176 ? -0.577 10.405 -1.680 1.00 97.31 176 PHE A N 1
ATOM 1398 C CA . PHE A 1 176 ? -0.359 8.997 -1.920 1.00 97.31 176 PHE A CA 1
ATOM 1399 C C . PHE A 1 176 ? -0.635 8.662 -3.386 1.00 97.31 176 PHE A C 1
ATOM 1401 O O . PHE A 1 176 ? -1.368 9.347 -4.094 1.00 97.31 176 PHE A O 1
ATOM 1408 N N . SER A 1 177 ? -0.033 7.578 -3.859 1.00 96.75 177 SER A N 1
ATOM 1409 C CA . SER A 1 177 ? -0.363 6.994 -5.161 1.00 96.75 177 SER A CA 1
ATOM 1410 C C . SER A 1 177 ? -1.783 6.413 -5.181 1.00 96.75 177 SER A C 1
ATOM 1412 O O . SER A 1 177 ? -2.423 6.267 -4.144 1.00 96.75 177 SER A O 1
ATOM 1414 N N . SER A 1 178 ? -2.243 5.958 -6.348 1.00 94.88 178 SER A N 1
ATOM 1415 C CA . SER A 1 178 ? -3.507 5.217 -6.497 1.00 94.88 178 SER A CA 1
ATOM 1416 C C . SER A 1 178 ? -3.532 3.848 -5.803 1.00 94.88 178 SER A C 1
ATOM 1418 O O . SER A 1 178 ? -4.550 3.172 -5.834 1.00 94.88 178 SER A O 1
ATOM 1420 N N . TYR A 1 179 ? -2.431 3.423 -5.177 1.00 96.31 179 TYR A N 1
ATOM 1421 C CA . TYR A 1 179 ? -2.399 2.286 -4.249 1.00 96.31 179 TYR A CA 1
ATOM 1422 C C . TYR A 1 179 ? -2.384 2.736 -2.779 1.00 96.31 179 TYR A C 1
ATOM 1424 O O . TYR A 1 179 ? -2.098 1.936 -1.898 1.00 96.31 179 TYR A O 1
ATOM 1432 N N . GLY A 1 180 ? -2.586 4.028 -2.511 1.00 97.19 180 GLY A N 1
ATOM 1433 C CA . GLY A 1 180 ? -2.464 4.644 -1.190 1.00 97.19 180 GLY A CA 1
ATOM 1434 C C . GLY A 1 180 ? -1.069 4.531 -0.560 1.00 97.19 180 GLY A C 1
ATOM 1435 O O . GLY A 1 180 ? -0.920 4.549 0.658 1.00 97.19 180 GLY A O 1
ATOM 1436 N N . LEU A 1 181 ? -0.030 4.408 -1.393 1.00 97.94 181 LEU A N 1
ATOM 1437 C CA . LEU A 1 181 ? 1.377 4.305 -0.985 1.00 97.94 181 LEU A CA 1
ATOM 1438 C C . LEU A 1 181 ? 2.117 5.617 -1.261 1.00 97.94 181 LEU A C 1
ATOM 1440 O O . LEU A 1 181 ? 1.910 6.212 -2.321 1.00 97.94 181 LEU A O 1
ATOM 1444 N N . SER A 1 182 ? 3.025 6.021 -0.373 1.00 97.25 182 SER A N 1
ATOM 1445 C CA . SER A 1 182 ? 3.905 7.181 -0.538 1.00 97.25 182 SER A CA 1
ATOM 1446 C C . SER A 1 182 ? 5.291 6.932 0.082 1.00 97.25 182 SER A C 1
ATOM 1448 O O . SER A 1 182 ? 5.385 6.396 1.188 1.00 97.25 182 SER A O 1
ATOM 1450 N N . PRO A 1 183 ? 6.392 7.305 -0.601 1.00 95.44 183 PRO A N 1
ATOM 1451 C CA . PRO A 1 183 ? 7.736 7.233 -0.029 1.00 95.44 183 PRO A CA 1
ATOM 1452 C C . PRO A 1 183 ? 8.030 8.348 0.983 1.00 95.44 183 PRO A C 1
ATOM 1454 O O . PRO A 1 183 ? 9.017 8.240 1.708 1.00 95.44 183 PRO A O 1
ATOM 1457 N N . THR A 1 184 ? 7.221 9.409 1.008 1.00 96.06 184 THR A N 1
ATOM 1458 C CA . THR A 1 184 ? 7.450 10.612 1.822 1.00 96.06 184 THR A CA 1
ATOM 1459 C C . THR A 1 184 ? 6.315 10.865 2.804 1.00 96.06 184 THR A C 1
ATOM 1461 O O . THR A 1 184 ? 6.583 11.193 3.955 1.00 96.06 184 THR A O 1
ATOM 1464 N N . SER A 1 185 ? 5.063 10.665 2.387 1.00 96.69 185 SER A N 1
ATOM 1465 C CA . SER A 1 185 ? 3.896 10.855 3.251 1.00 96.69 185 SER A CA 1
ATOM 1466 C C . SER A 1 185 ? 3.752 9.690 4.216 1.00 96.69 185 SER A C 1
ATOM 1468 O O . SER A 1 185 ? 3.803 8.522 3.821 1.00 96.69 185 SER A O 1
ATOM 1470 N N . THR A 1 186 ? 3.579 10.013 5.491 1.00 97.31 186 THR A N 1
ATOM 1471 C CA . THR A 1 186 ? 3.522 9.012 6.549 1.00 97.31 186 THR A CA 1
ATOM 1472 C C . THR A 1 186 ? 2.092 8.643 6.896 1.00 97.31 186 THR A C 1
ATOM 1474 O O . THR A 1 186 ? 1.161 9.424 6.706 1.00 97.31 186 THR A O 1
ATOM 1477 N N . VAL A 1 187 ? 1.938 7.443 7.443 1.00 97.31 187 VAL A N 1
ATOM 1478 C CA . VAL A 1 187 ? 0.702 6.950 8.049 1.00 97.31 187 VAL A CA 1
ATOM 1479 C C . VAL A 1 187 ? 0.966 6.552 9.508 1.00 97.31 187 VAL A C 1
ATOM 1481 O O . VAL A 1 187 ? 2.072 6.080 9.811 1.00 97.31 187 VAL A O 1
ATOM 1484 N N . PRO A 1 188 ? -0.002 6.755 10.418 1.00 96.69 188 PRO A N 1
ATOM 1485 C CA . PRO A 1 188 ? 0.085 6.309 11.807 1.00 96.69 188 PRO A CA 1
ATOM 1486 C C . PRO A 1 188 ? 0.224 4.790 11.953 1.00 96.69 188 PRO A C 1
ATOM 1488 O O . PRO A 1 188 ? -0.325 4.023 11.159 1.00 96.69 188 PRO A O 1
ATOM 1491 N N . ASP A 1 189 ? 0.886 4.363 13.025 1.00 95.69 189 ASP A N 1
ATOM 1492 C CA . ASP A 1 189 ? 0.958 2.967 13.459 1.00 95.69 189 ASP A CA 1
ATO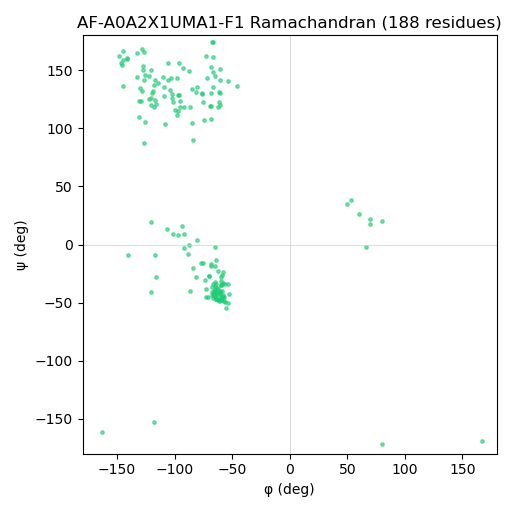M 1493 C C . ASP A 1 189 ? 0.646 2.845 14.948 1.00 95.69 189 ASP A C 1
ATOM 1495 O O . ASP A 1 189 ? 1.289 3.496 15.773 1.00 95.69 189 ASP A O 1
ATOM 1499 N N . PHE A 1 190 ? -0.365 2.029 15.248 1.00 93.75 190 PHE A N 1
ATOM 1500 C CA . PHE A 1 190 ? -0.920 1.759 16.573 1.00 93.75 190 PHE A CA 1
ATOM 1501 C C . PHE A 1 190 ? -1.706 0.442 16.558 1.00 93.75 190 PHE A C 1
ATOM 1503 O O . PHE A 1 190 ? -2.288 0.103 15.490 1.00 93.75 190 PHE A O 1
#

InterPro domains:
  IPR013396 CRISPR-associated endoribonuclease Cas6/Csy4, subtype I-F/YPEST [PF09618] (5-190)
  IPR013396 CRISPR-associated endoribonuclease Cas6/Csy4, subtype I-F/YPEST [TIGR02563] (4-190)
  IPR013396 CRISPR-associated endoribonuclease Cas6/Csy4, subtype I-F/YPEST [cd09739] (2-190)
  IPR042564 CRISPR-associated endoribonuclease Cas6/Csy4, subtype I-F/YPEST superfamily [G3DSA:3.30.70.2540] (1-190)

Sequence (190 aa):
MQTHYFEIKAIPHEELPQSAVTSLALQDLHSVLTDFDGKVGLSFPDYKKQIMTLGGRIRCFASFETLEGIKLKLLGKGINDYAIISNIHEIPKQVPRYFTYSRVQNKGTSDLKRIKKAMQRRGKSEAEIQKVLELRIQKLKPVTLPHAHINSASTGQRFLLMINRKPAPMKSEGLFSSYGLSPTSTVPDF

Nearest PDB structures (foldseek):
  2xlj-assembly1_A  TM=8.837E-01  e=6.161E-17  Pseudomonas aeruginosa UCBPP-PA14
  2xlk-assembly2_A  TM=8.493E-01  e=5.127E-17  Pseudomonas aeruginosa UCBPP-PA14
  2xlk-assembly1_B  TM=8.593E-01  e=3.421E-16  Pseudomonas aeruginosa UCBPP-PA14
  2xli-assembly1_A  TM=8.830E-01  e=3.503E-15  Pseudomonas aeruginosa UCBPP-PA14
  4al7-assembly1_A  TM=9.127E-01  e=4.055E-14  Pseudomonas aeruginosa

Radius of gyration: 19.09 Å; Cα contacts (8 Å, |Δi|>4): 355; chains: 1; bounding box: 49×38×55 Å

Foldseek 3Di:
DFWKKKKKFFDDDPVADLLQLVQVVLQQLLVLLVVVQQQKAKAQQPFDFVVLASGGMIMITHDPVSVVSSVVSCVVVVSVVTIDMGDMGTDDPDFPWKKAKAWDDQCDPVVLVVQLVVCVVVVDDPVVSVVVSVVVVVVGDDDRHRWHWYQDPVPRDIDTRHMDMDTDPDADDDGADSSNGDPGHIDTHD

Solvent-accessible surface area (backbone atoms only — not comparable to full-atom values): 10467 Å² total; per-residue (Å²): 108,76,52,20,32,34,39,41,33,39,51,90,45,97,91,46,54,39,62,57,39,42,13,53,52,50,49,52,45,31,71,55,38,62,82,49,82,17,56,40,40,46,46,45,87,50,52,36,72,91,80,41,31,41,34,40,34,42,34,43,29,16,39,63,71,58,46,51,55,49,51,54,55,43,55,76,69,50,46,70,83,52,28,47,71,55,69,81,40,74,59,67,94,78,63,86,43,28,30,21,33,22,79,53,77,71,75,46,71,68,53,51,51,51,52,48,54,53,40,52,77,67,71,51,52,70,68,61,49,49,54,54,48,51,60,49,55,75,66,54,71,84,74,88,56,15,48,30,62,38,71,36,86,91,73,70,47,74,46,73,52,24,45,44,78,42,85,35,98,59,90,33,87,67,61,21,40,49,72,20,32,17,80,71,23,43,40,81,44,132

pLDDT: mean 92.42, std 6.78, range [66.94, 98.56]

Secondary structure (DSSP, 8-state):
---EEEEEEEPP-SSS-HHHHHHHHHHHHHHHHGGGTT--EEE-TT-BTTTTB--SEEEEEE-HHHHHHHHHHHHTTTGGGTEEE---EEPPSS--EEEEEEEE----HHHHHHHHHHHHHTT--HHHHHHHHHHHHHT--PPP--EEEEE-TTT--EEEEEEEEEEESS-------TTS-EEEEEEEE-